Protein AF-A0A1S3QEB7-F1 (afdb_monomer_lite)

Secondary structure (DSSP, 8-state):
-EEEEEE----SS---S---EEEEEEEEETTTTEEEEPPPP--SS----BS-EEEEETTEEEEEEEEESEEEEEEEEE-PPPGGG--SHHHHHS-BTTB-EEEETTTTEEEEGGG----HHHHHHTS----PPPHHHHTT--SHHHHHSSSS-EEEETTEEEETTS----TT--B-SGGGS--S-THHHHTT--SHHHHTT-SSEEEETTTTEEEEPPTTSS-TT-EEETTEEEB-------HHHHHHHHHHTT--B----SHHHHHHHHHHHHHHHHHS-------B-

pLDDT: mean 78.47, std 12.49, range [31.61, 95.38]

Radius of gyration: 27.48 Å; chains: 1; bounding box: 69×49×75 Å

Sequence (289 aa):
MLVFGGNTHNDTSMSHGAKCFSSDFMAYDLACDEWSVLPRPDLHHDVNRFGHTAIISDSVMYVFGGFSSLLLSDILMYTPASCSSAPNAAVCAATLLGVHCHWNATLGTCLPWDSNPGSLDEQTASCGTRTYADNDRCDQYADCYSCTSNTNGCQWCAVQCLSVSSNCTAVTGAIVEYGICPKDNPSYICNKKTSCKSCGVDQNCQWEPRNQECIALPENICGENWHLVGNSCLKFITAKDSYDNAKLTCRGHNAVLASLTNQKMVDFVLKELQIMSVLEWPSYKDDCK

Structure (mmCIF, N/CA/C/O backbone):
data_AF-A0A1S3QEB7-F1
#
_entry.id   AF-A0A1S3QEB7-F1
#
loop_
_atom_site.group_PDB
_atom_site.id
_atom_site.type_symbol
_atom_site.label_atom_id
_atom_site.label_alt_id
_atom_site.label_comp_id
_atom_site.label_asym_id
_atom_site.label_entity_id
_atom_site.label_seq_id
_atom_site.pdbx_PDB_ins_code
_atom_site.Cartn_x
_atom_site.Cartn_y
_atom_site.Cartn_z
_atom_site.occupancy
_atom_site.B_iso_or_equiv
_atom_site.auth_seq_id
_atom_site.auth_comp_id
_atom_site.auth_asym_id
_atom_site.auth_atom_id
_atom_site.pdbx_PDB_model_num
ATOM 1 N N . MET A 1 1 ? -10.514 -3.602 7.462 1.00 87.25 1 MET A N 1
ATOM 2 C CA . MET A 1 1 ? -9.331 -4.498 7.503 1.00 87.25 1 MET A CA 1
ATOM 3 C C . MET A 1 1 ? -8.659 -4.376 8.863 1.00 87.25 1 MET A C 1
ATOM 5 O O . MET A 1 1 ? -8.591 -3.274 9.380 1.00 87.25 1 MET A O 1
ATOM 9 N N . LEU A 1 2 ? -8.181 -5.479 9.442 1.00 88.00 2 LEU A N 1
ATOM 10 C CA . LEU A 1 2 ? -7.507 -5.509 10.748 1.00 88.00 2 LEU A CA 1
ATOM 11 C C . LEU A 1 2 ? -6.032 -5.890 10.574 1.00 88.00 2 LEU A C 1
ATOM 13 O O . LEU A 1 2 ? -5.727 -6.790 9.792 1.00 88.00 2 LEU A O 1
ATOM 17 N N . VAL A 1 3 ? -5.130 -5.215 11.290 1.00 91.31 3 VAL A N 1
ATOM 18 C CA . VAL A 1 3 ? -3.676 -5.426 11.206 1.00 91.31 3 VAL A CA 1
ATOM 19 C C . VAL A 1 3 ? -3.063 -5.424 12.595 1.00 91.31 3 VAL A C 1
ATOM 21 O O . VAL A 1 3 ? -3.191 -4.442 13.318 1.00 91.31 3 VAL A O 1
ATOM 24 N N . PHE A 1 4 ? -2.356 -6.494 12.949 1.00 91.12 4 PHE A N 1
ATOM 25 C CA . PHE A 1 4 ? -1.685 -6.623 14.237 1.00 91.12 4 PHE A CA 1
ATOM 26 C C . PHE A 1 4 ? -0.177 -6.812 14.057 1.00 91.12 4 PHE A C 1
ATOM 28 O O . PHE A 1 4 ? 0.258 -7.635 13.257 1.00 91.12 4 PHE A O 1
ATOM 35 N N . GLY A 1 5 ? 0.612 -6.077 14.836 1.00 90.50 5 GLY A N 1
ATOM 36 C CA . GLY A 1 5 ? 2.063 -6.198 14.919 1.00 90.50 5 GLY A CA 1
ATOM 37 C C . GLY A 1 5 ? 2.806 -5.962 13.602 1.00 90.50 5 GLY A C 1
ATOM 38 O O . GLY A 1 5 ? 2.439 -5.108 12.800 1.00 90.50 5 GLY A O 1
ATOM 39 N N . GLY A 1 6 ? 3.892 -6.707 13.393 1.00 89.31 6 GLY A N 1
ATOM 40 C CA . GLY A 1 6 ? 4.730 -6.620 12.199 1.00 89.31 6 GLY A CA 1
ATOM 41 C C . GLY A 1 6 ? 6.122 -6.048 12.457 1.00 89.31 6 GLY A C 1
ATOM 42 O O . GLY A 1 6 ? 6.493 -5.697 13.580 1.00 89.31 6 GLY A O 1
ATOM 43 N N . ASN A 1 7 ? 6.917 -6.002 11.388 1.00 83.56 7 ASN A N 1
ATOM 44 C CA . ASN A 1 7 ? 8.240 -5.393 11.410 1.00 83.56 7 ASN A CA 1
ATOM 45 C C . ASN A 1 7 ? 8.132 -3.916 11.001 1.00 83.56 7 ASN A C 1
ATOM 47 O O . ASN A 1 7 ? 7.606 -3.616 9.932 1.00 83.56 7 ASN A O 1
ATOM 51 N N . THR A 1 8 ? 8.608 -3.014 11.861 1.00 78.12 8 THR A N 1
ATOM 52 C CA . THR A 1 8 ? 8.490 -1.555 11.683 1.00 78.12 8 THR A CA 1
ATOM 53 C C . THR A 1 8 ? 9.716 -0.911 11.042 1.00 78.12 8 THR A C 1
ATOM 55 O O . THR A 1 8 ? 9.693 0.286 10.766 1.00 78.12 8 THR A O 1
ATOM 58 N N . HIS A 1 9 ? 10.778 -1.679 10.785 1.00 71.44 9 HIS A N 1
ATOM 59 C CA . HIS A 1 9 ? 11.966 -1.191 10.091 1.00 71.44 9 HIS A CA 1
ATOM 60 C C . HIS A 1 9 ? 12.036 -1.731 8.659 1.00 71.44 9 HIS A C 1
ATOM 62 O O . HIS A 1 9 ? 11.542 -2.817 8.351 1.00 71.44 9 HIS A O 1
ATOM 68 N N . ASN A 1 10 ? 12.687 -0.975 7.779 1.00 60.91 10 ASN A N 1
ATOM 69 C CA . ASN A 1 10 ? 12.868 -1.323 6.370 1.00 60.91 10 ASN A CA 1
ATOM 70 C C . ASN A 1 10 ? 14.182 -2.076 6.082 1.00 60.91 10 ASN A C 1
ATOM 72 O O . ASN A 1 10 ? 14.418 -2.414 4.925 1.00 60.91 10 ASN A O 1
ATOM 76 N N . ASP A 1 11 ? 15.017 -2.358 7.093 1.00 63.69 11 ASP A N 1
ATOM 77 C CA . ASP A 1 11 ? 16.283 -3.076 6.891 1.00 63.69 11 ASP A CA 1
ATOM 78 C C . ASP A 1 11 ? 16.058 -4.453 6.241 1.00 63.69 11 ASP A C 1
ATOM 80 O O . ASP A 1 11 ? 15.444 -5.353 6.819 1.00 63.69 11 ASP A O 1
ATOM 84 N N . THR A 1 12 ? 16.594 -4.634 5.034 1.00 55.94 12 THR A N 1
ATOM 85 C CA . THR A 1 12 ? 16.361 -5.809 4.182 1.00 55.94 12 THR A CA 1
ATOM 86 C C . THR A 1 12 ? 17.197 -7.038 4.539 1.00 55.94 12 THR A C 1
ATOM 88 O O . THR A 1 12 ? 16.905 -8.128 4.046 1.00 55.94 12 THR A O 1
ATOM 91 N N . SER A 1 13 ? 18.224 -6.920 5.393 1.00 54.34 13 SER A N 1
ATOM 92 C CA . SER A 1 13 ? 19.009 -8.098 5.818 1.00 54.34 13 SER A CA 1
ATOM 93 C C . SER A 1 13 ? 19.843 -7.964 7.097 1.00 54.34 13 SER A C 1
ATOM 95 O O . SER A 1 13 ? 20.187 -8.986 7.684 1.00 54.34 13 SER A O 1
ATOM 97 N N . MET A 1 14 ? 20.188 -6.752 7.546 1.00 47.25 14 MET A N 1
ATOM 98 C CA . MET A 1 14 ? 20.919 -6.543 8.803 1.00 47.25 14 MET A CA 1
ATOM 99 C C . MET A 1 14 ? 20.081 -5.675 9.728 1.00 47.25 14 MET A C 1
ATOM 101 O O . MET A 1 14 ? 20.079 -4.459 9.604 1.00 47.25 14 MET A O 1
ATOM 105 N N . SER A 1 15 ? 19.375 -6.310 10.663 1.00 52.00 15 SER A N 1
ATOM 106 C CA . SER A 1 15 ? 18.780 -5.581 11.779 1.00 52.00 15 SER A CA 1
ATOM 107 C C . SER A 1 15 ? 19.923 -4.996 12.608 1.00 52.00 15 SER A C 1
ATOM 109 O O . SER A 1 15 ? 20.697 -5.744 13.209 1.00 52.00 15 SER A O 1
ATOM 111 N N . HIS A 1 16 ? 20.041 -3.668 12.663 1.00 51.31 16 HIS A N 1
ATOM 112 C CA . HIS A 1 16 ? 21.023 -2.965 13.501 1.00 51.31 16 HIS A CA 1
ATOM 113 C C . HIS A 1 16 ? 20.717 -3.065 15.015 1.00 51.31 16 HIS A C 1
ATOM 115 O O . HIS A 1 16 ? 21.082 -2.194 15.801 1.00 51.31 16 HIS A O 1
ATOM 121 N N . GLY A 1 17 ? 20.045 -4.133 15.456 1.00 51.53 17 GLY A N 1
ATOM 122 C CA . GLY A 1 17 ? 19.684 -4.360 16.854 1.00 51.53 17 GLY A CA 1
ATOM 123 C C . GLY A 1 17 ? 18.437 -3.603 17.321 1.00 51.53 17 GLY A C 1
ATOM 124 O O . GLY A 1 17 ? 18.150 -3.607 18.519 1.00 51.53 17 GLY A O 1
ATOM 125 N N . ALA A 1 18 ? 17.670 -2.985 16.417 1.00 52.53 18 ALA A N 1
ATOM 126 C CA . ALA A 1 18 ? 16.386 -2.378 16.758 1.00 52.53 18 ALA A CA 1
ATOM 127 C C . ALA A 1 18 ? 15.332 -3.474 17.015 1.00 52.53 18 ALA A C 1
ATOM 129 O O . ALA A 1 18 ? 14.747 -4.037 16.092 1.00 52.53 18 ALA A O 1
ATOM 130 N N . LYS A 1 19 ? 15.092 -3.784 18.295 1.00 56.19 19 LYS A N 1
ATOM 131 C CA . LYS A 1 19 ? 14.094 -4.754 18.792 1.00 56.19 19 LYS A CA 1
ATOM 132 C C . LYS A 1 19 ? 12.637 -4.267 18.666 1.00 56.19 19 LYS A C 1
ATOM 134 O O . LYS A 1 19 ? 11.842 -4.479 19.577 1.00 56.19 19 LYS A O 1
ATOM 139 N N . CYS A 1 20 ? 12.263 -3.587 17.590 1.00 65.75 20 CYS A N 1
ATOM 140 C CA . CYS A 1 20 ? 10.956 -2.928 17.512 1.00 65.75 20 CYS A CA 1
ATOM 141 C C . CYS A 1 20 ? 9.973 -3.713 16.637 1.00 65.75 20 CYS A C 1
ATOM 143 O O . CYS A 1 20 ? 9.445 -3.191 15.655 1.00 65.75 20 CYS A O 1
ATOM 145 N N . PHE A 1 21 ? 9.710 -4.979 16.978 1.00 82.94 21 PHE A N 1
ATOM 146 C CA . PHE A 1 21 ? 8.473 -5.595 16.492 1.00 82.94 21 PHE A CA 1
ATOM 147 C C . PHE A 1 21 ? 7.311 -4.817 17.091 1.00 82.94 21 PHE A C 1
ATOM 149 O O . PHE A 1 21 ? 7.337 -4.480 18.276 1.00 82.94 21 PHE A O 1
ATOM 156 N N . SER A 1 22 ? 6.324 -4.487 16.268 1.00 84.50 22 SER A N 1
ATOM 157 C CA . SER A 1 22 ? 5.161 -3.771 16.765 1.00 84.50 22 SER A CA 1
ATOM 158 C C . SER A 1 22 ? 4.244 -4.735 17.521 1.00 84.50 22 SER A C 1
ATOM 160 O O . SER A 1 22 ? 4.133 -5.918 17.181 1.00 84.50 22 SER A O 1
ATOM 162 N N . SER A 1 23 ? 3.600 -4.217 18.561 1.00 87.44 23 SER A N 1
ATOM 163 C CA . SER A 1 23 ? 2.410 -4.787 19.204 1.00 87.44 23 SER A CA 1
ATOM 164 C C . SER A 1 23 ? 1.171 -3.927 18.939 1.00 87.44 23 SER A C 1
ATOM 166 O O . SER A 1 23 ? 0.137 -4.100 19.585 1.00 87.44 23 SER A O 1
ATOM 168 N N . ASP A 1 24 ? 1.275 -2.976 18.009 1.00 87.75 24 ASP A N 1
ATOM 169 C CA . ASP A 1 24 ? 0.172 -2.112 17.634 1.00 87.75 24 ASP A CA 1
ATOM 170 C C . ASP A 1 24 ? -0.893 -2.922 16.918 1.00 87.75 24 ASP A C 1
ATOM 172 O O . ASP A 1 24 ? -0.623 -3.861 16.162 1.00 87.75 24 ASP A O 1
ATOM 176 N N . PHE A 1 25 ? -2.125 -2.521 17.174 1.00 88.00 25 PHE A N 1
ATOM 177 C CA . PHE A 1 25 ? -3.283 -3.073 16.523 1.00 88.00 25 PHE A CA 1
ATOM 178 C C . PHE A 1 25 ? -4.004 -1.931 15.840 1.00 88.00 25 PHE A C 1
ATOM 180 O O . PHE A 1 25 ? -4.322 -0.931 16.474 1.00 88.00 25 PHE A O 1
ATOM 187 N N . MET A 1 26 ? -4.215 -2.053 14.540 1.00 89.12 26 MET A N 1
ATOM 188 C CA . MET A 1 26 ? -4.840 -1.026 13.735 1.00 89.12 26 MET A CA 1
ATOM 189 C C . MET A 1 26 ? -6.004 -1.608 12.943 1.00 89.12 26 MET A C 1
ATOM 191 O O . MET A 1 26 ? -5.969 -2.761 12.501 1.00 89.12 26 MET A O 1
ATOM 195 N N . ALA A 1 27 ? -7.026 -0.787 12.745 1.00 88.25 27 ALA A N 1
ATOM 196 C CA . ALA A 1 27 ? -8.111 -1.060 11.826 1.00 88.25 27 ALA A CA 1
ATOM 197 C C . ALA A 1 27 ? -8.098 -0.023 10.709 1.00 88.25 27 ALA A C 1
ATOM 199 O O . ALA A 1 27 ? -8.049 1.178 10.967 1.00 88.25 27 ALA A O 1
ATOM 200 N N . TYR A 1 28 ? -8.162 -0.510 9.477 1.00 85.81 28 TYR A N 1
ATOM 201 C CA . TYR A 1 28 ? -8.413 0.306 8.304 1.00 85.81 28 TYR A CA 1
ATOM 202 C C . TYR A 1 28 ? -9.877 0.204 7.912 1.00 85.81 28 TYR A C 1
ATOM 204 O O . TYR A 1 28 ? -10.408 -0.892 7.685 1.00 85.81 28 TYR A O 1
ATOM 212 N N . ASP A 1 29 ? -10.506 1.358 7.841 1.00 80.50 29 ASP A N 1
ATOM 213 C CA . ASP A 1 29 ? -11.874 1.543 7.417 1.00 80.50 29 ASP A CA 1
ATOM 214 C C . ASP A 1 29 ? -11.922 1.759 5.902 1.00 80.50 29 ASP A C 1
ATOM 216 O O . ASP A 1 29 ? -11.373 2.730 5.392 1.00 80.50 29 ASP A O 1
ATOM 220 N N . LEU A 1 30 ? -12.582 0.850 5.182 1.00 80.12 30 LEU A N 1
ATOM 221 C CA . LEU A 1 30 ? -12.686 0.916 3.723 1.00 80.12 30 LEU A CA 1
ATOM 222 C C . LEU A 1 30 ? -13.651 2.004 3.238 1.00 80.12 30 LEU A C 1
ATOM 224 O O . LEU A 1 30 ? -13.485 2.485 2.123 1.00 80.12 30 LEU A O 1
ATOM 228 N N . ALA A 1 31 ? -14.663 2.358 4.034 1.00 76.50 31 ALA A N 1
ATOM 229 C CA . ALA A 1 31 ? -15.660 3.350 3.643 1.00 76.50 31 ALA A CA 1
ATOM 230 C C . ALA A 1 31 ? -15.119 4.771 3.831 1.00 76.50 31 ALA A C 1
ATOM 232 O O . ALA A 1 31 ? -15.283 5.617 2.954 1.00 76.50 31 ALA A O 1
ATOM 233 N N . CYS A 1 32 ? -14.435 5.015 4.952 1.00 76.44 32 CYS A N 1
ATOM 234 C CA . CYS A 1 32 ? -13.855 6.324 5.253 1.00 76.44 32 CYS A CA 1
ATOM 235 C C . CYS A 1 32 ? -12.417 6.495 4.745 1.00 76.44 32 CYS A C 1
ATOM 237 O O . CYS A 1 32 ? -11.934 7.627 4.642 1.00 76.44 32 CYS A O 1
ATOM 239 N N . ASP A 1 33 ? -11.750 5.395 4.376 1.00 78.44 33 ASP A N 1
ATOM 240 C CA . ASP A 1 33 ? -10.339 5.375 3.977 1.00 78.44 33 ASP A CA 1
ATOM 241 C C . ASP A 1 33 ? -9.461 6.024 5.068 1.00 78.44 33 ASP A C 1
ATOM 243 O O . ASP A 1 33 ? -8.671 6.941 4.855 1.00 78.44 33 ASP A O 1
ATOM 247 N N . GLU A 1 34 ? -9.657 5.536 6.295 1.00 79.62 34 GLU A N 1
ATOM 248 C CA . GLU A 1 34 ? -8.973 6.012 7.495 1.00 79.62 34 GLU A CA 1
ATOM 249 C C . GLU A 1 34 ? -8.404 4.855 8.319 1.00 79.62 34 GLU A C 1
ATOM 251 O O . GLU A 1 34 ? -8.965 3.759 8.403 1.00 79.62 34 GLU A O 1
ATOM 256 N N . TRP A 1 35 ? -7.263 5.121 8.956 1.00 85.19 35 TRP A N 1
ATOM 257 C CA . TRP A 1 35 ? -6.641 4.218 9.917 1.00 85.19 35 TRP A CA 1
ATOM 258 C C . TRP A 1 35 ? -6.987 4.644 11.338 1.00 85.19 35 TRP A C 1
ATOM 260 O O . TRP A 1 35 ? -6.843 5.808 11.705 1.00 85.19 35 TRP A O 1
ATOM 270 N N . SER A 1 36 ? -7.357 3.675 12.167 1.00 84.06 36 SER A N 1
ATOM 271 C CA . SER A 1 36 ? -7.544 3.859 13.602 1.00 84.06 36 SER A CA 1
ATOM 272 C C . SER A 1 36 ? -6.637 2.910 14.376 1.00 84.06 36 SER A C 1
ATOM 274 O O . SER A 1 36 ? -6.482 1.741 14.018 1.00 84.06 36 SER A O 1
ATOM 276 N N . VAL A 1 37 ? -6.023 3.417 15.445 1.00 86.81 37 VAL A N 1
ATOM 277 C CA . VAL A 1 37 ? -5.280 2.583 16.395 1.00 86.81 37 VAL A CA 1
ATOM 278 C C . VAL A 1 37 ? -6.284 1.999 17.380 1.00 86.81 37 VAL A C 1
ATOM 280 O O . VAL A 1 37 ? -7.000 2.729 18.065 1.00 86.81 37 VAL A O 1
ATOM 283 N N . LEU A 1 38 ? -6.346 0.676 17.430 1.00 85.88 38 LEU A N 1
ATOM 284 C CA . LEU A 1 38 ? -7.195 -0.062 18.346 1.00 85.88 38 LEU A CA 1
ATOM 285 C C . LEU A 1 38 ? -6.536 -0.148 19.729 1.00 85.88 38 LEU A C 1
ATOM 287 O O . LEU A 1 38 ? -5.303 -0.174 19.831 1.00 85.88 38 LEU A O 1
ATOM 291 N N . PRO A 1 39 ? -7.334 -0.223 20.809 1.00 79.81 39 PRO A N 1
ATOM 292 C CA . PRO A 1 39 ? -6.805 -0.444 22.145 1.00 79.81 39 PRO A CA 1
ATOM 293 C C . PRO A 1 39 ? -5.929 -1.695 22.173 1.00 79.81 39 PRO A C 1
ATOM 295 O O . PRO A 1 39 ? -6.323 -2.752 21.671 1.00 79.81 39 PRO A O 1
ATOM 298 N N . ARG A 1 40 ? -4.745 -1.584 22.782 1.00 72.12 40 ARG A N 1
ATOM 299 C CA . ARG A 1 40 ? -3.901 -2.758 22.994 1.00 72.12 40 ARG A CA 1
ATOM 300 C C . ARG A 1 40 ? -4.630 -3.730 23.924 1.00 72.12 40 ARG A C 1
ATOM 302 O O . ARG A 1 40 ? -5.146 -3.289 24.953 1.00 72.12 40 ARG A O 1
ATOM 309 N N . PRO A 1 41 ? -4.681 -5.027 23.586 1.00 66.31 41 PRO A N 1
ATOM 310 C CA . PRO A 1 41 ? -5.254 -6.017 24.481 1.00 66.31 41 PRO A CA 1
ATOM 311 C C . PRO A 1 41 ? -4.437 -6.045 25.779 1.00 66.31 41 PRO A C 1
ATOM 313 O O . PRO A 1 41 ? -3.209 -6.135 25.740 1.00 66.31 41 PRO A O 1
ATOM 316 N N . ASP A 1 42 ? -5.122 -5.931 26.917 1.00 68.94 42 ASP A N 1
ATOM 317 C CA . ASP A 1 42 ? -4.504 -5.958 28.245 1.00 68.94 42 ASP A CA 1
ATOM 318 C C . ASP A 1 42 ? -4.070 -7.393 28.581 1.00 68.94 42 ASP A C 1
ATOM 320 O O . ASP A 1 42 ? -4.817 -8.192 29.150 1.00 68.94 42 ASP A O 1
ATOM 324 N N . LEU A 1 43 ? -2.881 -7.761 28.106 1.00 73.69 43 LEU A N 1
ATOM 325 C CA . LEU A 1 43 ? -2.295 -9.089 28.249 1.00 73.69 43 LEU A CA 1
ATOM 326 C C . LEU A 1 43 ? -1.088 -9.032 29.187 1.00 73.69 43 LEU A C 1
ATOM 328 O O . LEU A 1 43 ? -0.315 -8.080 29.189 1.00 73.69 43 LEU A O 1
ATOM 332 N N . HIS A 1 44 ? -0.895 -10.100 29.965 1.00 69.94 44 HIS A N 1
ATOM 333 C CA . HIS A 1 44 ? 0.160 -10.190 30.985 1.00 69.94 44 HIS A CA 1
ATOM 334 C C . HIS A 1 44 ? 1.598 -10.196 30.424 1.00 69.94 44 HIS A C 1
ATOM 336 O O . HIS A 1 44 ? 2.556 -10.080 31.189 1.00 69.94 44 HIS A O 1
ATOM 342 N N . HIS A 1 45 ? 1.769 -10.355 29.110 1.00 75.31 45 HIS A N 1
ATOM 343 C CA . HIS A 1 45 ? 3.066 -10.467 28.448 1.00 75.31 45 HIS A CA 1
ATOM 344 C C . HIS A 1 45 ? 3.125 -9.584 27.204 1.00 75.31 45 HIS A C 1
ATOM 346 O O . HIS A 1 45 ? 2.092 -9.274 26.611 1.00 75.31 45 HIS A O 1
ATOM 352 N N . ASP A 1 46 ? 4.342 -9.213 26.798 1.00 78.25 46 ASP A N 1
ATOM 353 C CA . ASP A 1 46 ? 4.545 -8.519 25.530 1.00 78.25 46 ASP A CA 1
ATOM 354 C C . ASP A 1 46 ? 4.145 -9.438 24.370 1.00 78.25 46 ASP A C 1
ATOM 356 O O . ASP A 1 46 ? 4.494 -10.620 24.324 1.00 78.25 46 ASP A O 1
ATOM 360 N N . VAL A 1 47 ? 3.363 -8.884 23.455 1.00 87.25 47 VAL A N 1
ATOM 361 C CA . VAL A 1 47 ? 2.789 -9.594 22.312 1.00 87.25 47 VAL A CA 1
ATOM 362 C C . VAL A 1 47 ? 3.359 -9.119 20.986 1.00 87.25 47 VAL A C 1
ATOM 364 O O . VAL A 1 47 ? 2.914 -9.587 19.935 1.00 87.25 47 VAL A O 1
ATOM 367 N N . ASN A 1 48 ? 4.335 -8.214 21.029 1.00 88.19 48 ASN A N 1
ATOM 368 C CA . ASN A 1 48 ? 5.062 -7.744 19.866 1.00 88.19 48 ASN A CA 1
ATOM 369 C C . ASN A 1 48 ? 5.599 -8.911 19.030 1.00 88.19 48 ASN A C 1
ATOM 371 O O . ASN A 1 48 ? 6.246 -9.815 19.549 1.00 88.19 48 ASN A O 1
ATOM 375 N N . ARG A 1 49 ? 5.312 -8.927 17.726 1.00 90.12 49 ARG A N 1
ATOM 376 C CA . ARG A 1 49 ? 5.699 -10.050 16.858 1.00 90.12 49 ARG A CA 1
ATOM 377 C C . ARG A 1 49 ? 5.650 -9.695 15.385 1.00 90.12 49 ARG A C 1
ATOM 379 O O . ARG A 1 49 ? 4.855 -8.861 14.963 1.00 90.12 49 ARG A O 1
ATOM 386 N N . PHE A 1 50 ? 6.412 -10.423 14.577 1.00 90.44 50 PHE A N 1
ATOM 387 C CA . PHE A 1 50 ? 6.275 -10.430 13.119 1.00 90.44 50 PHE A CA 1
ATOM 388 C C . PHE A 1 50 ? 6.271 -11.865 12.575 1.00 90.44 50 PHE A C 1
ATOM 390 O O . PHE A 1 50 ? 6.520 -12.815 13.319 1.00 90.44 50 PHE A O 1
ATOM 397 N N . GLY A 1 51 ? 5.950 -12.031 11.288 1.00 90.50 51 GLY A N 1
ATOM 398 C CA . GLY A 1 51 ? 5.961 -13.343 10.625 1.00 90.50 51 GLY A CA 1
ATOM 399 C C . GLY A 1 51 ? 4.906 -14.326 11.146 1.00 90.50 51 GLY A C 1
ATOM 400 O O . GLY A 1 51 ? 5.066 -15.533 10.995 1.00 90.50 51 GLY A O 1
ATOM 401 N N . HIS A 1 52 ? 3.857 -13.823 11.794 1.00 93.69 52 HIS A N 1
ATOM 402 C CA . HIS A 1 52 ? 2.727 -14.615 12.267 1.00 93.69 52 HIS A CA 1
ATOM 403 C C . HIS A 1 52 ? 1.707 -14.837 11.144 1.00 93.69 52 HIS A C 1
ATOM 405 O O . HIS A 1 52 ? 1.707 -14.137 10.131 1.00 93.69 52 HIS A O 1
ATOM 411 N N . THR A 1 53 ? 0.807 -15.796 11.348 1.00 95.38 53 THR A N 1
ATOM 412 C CA . THR A 1 53 ? -0.368 -15.978 10.485 1.00 95.38 53 THR A CA 1
ATOM 413 C C . THR A 1 53 ? -1.591 -15.411 11.186 1.00 95.38 53 THR A C 1
ATOM 415 O O . THR A 1 53 ? -1.803 -15.710 12.358 1.00 95.38 53 THR A O 1
ATOM 418 N N . ALA A 1 54 ? -2.394 -14.613 10.485 1.00 94.06 54 ALA A N 1
ATOM 419 C CA . ALA A 1 54 ? -3.641 -14.078 11.014 1.00 94.06 54 ALA A CA 1
ATOM 420 C C . ALA A 1 54 ? -4.825 -14.479 10.130 1.00 94.06 54 ALA A C 1
ATOM 422 O O . ALA A 1 54 ? -4.743 -14.385 8.906 1.00 94.06 54 ALA A O 1
ATOM 423 N N . ILE A 1 55 ? -5.919 -14.914 10.753 1.00 94.50 55 ILE A N 1
ATOM 424 C CA . ILE A 1 55 ? -7.180 -15.250 10.076 1.00 94.50 55 ILE A CA 1
ATOM 425 C C . ILE A 1 55 ? -8.356 -14.647 10.840 1.00 94.50 55 ILE A C 1
ATOM 427 O O . ILE A 1 55 ? -8.264 -14.414 12.044 1.00 94.50 55 ILE A O 1
ATOM 431 N N . ILE A 1 56 ? -9.475 -14.442 10.151 1.00 90.31 56 ILE A N 1
ATOM 432 C CA . ILE A 1 56 ? -10.752 -14.077 10.768 1.00 90.31 56 ILE A CA 1
ATOM 433 C C . ILE A 1 56 ? -11.705 -15.267 10.630 1.00 90.31 56 ILE A C 1
ATOM 435 O O . ILE A 1 56 ? -11.850 -15.811 9.537 1.00 90.31 56 ILE A O 1
ATOM 439 N N . SER A 1 57 ? -12.344 -15.663 11.732 1.00 91.56 57 SER A N 1
ATOM 440 C CA . SER A 1 57 ? -13.394 -16.688 11.781 1.00 91.56 57 SER A CA 1
ATOM 441 C C . SER A 1 57 ? -14.453 -16.271 12.796 1.00 91.56 57 SER A C 1
ATOM 443 O O . SER A 1 57 ? -14.099 -15.853 13.893 1.00 91.56 57 SER A O 1
ATOM 445 N N . ASP A 1 58 ? -15.735 -16.364 12.438 1.00 88.50 58 ASP A N 1
ATOM 446 C CA . ASP A 1 58 ? -16.870 -15.978 13.298 1.00 88.50 58 ASP A CA 1
ATOM 447 C C . ASP A 1 58 ? -16.714 -14.587 13.943 1.00 88.50 58 ASP A C 1
ATOM 449 O O . ASP A 1 58 ? -16.944 -14.392 15.135 1.00 88.50 58 ASP A O 1
ATOM 453 N N . SER A 1 59 ? -16.277 -13.609 13.142 1.00 82.62 59 SER A N 1
ATOM 454 C CA . SER A 1 59 ? -15.987 -12.230 13.570 1.00 82.62 59 SER A CA 1
ATOM 455 C C . SER A 1 59 ? -14.880 -12.094 14.621 1.00 82.62 59 SER A C 1
ATOM 457 O O . SER A 1 59 ? -14.696 -11.016 15.175 1.00 82.62 59 SER A O 1
ATOM 459 N N . VAL A 1 60 ? -14.109 -13.151 14.872 1.00 88.19 60 VAL A N 1
ATOM 460 C CA . VAL A 1 60 ? -12.951 -13.161 15.765 1.00 88.19 60 VAL A CA 1
ATOM 461 C C . VAL A 1 60 ? -11.680 -13.272 14.931 1.00 88.19 60 VAL A C 1
ATOM 463 O O . VAL A 1 60 ? -11.579 -14.091 14.017 1.00 88.19 60 VAL A O 1
ATOM 466 N N . MET A 1 61 ? -10.690 -12.442 15.244 1.00 90.69 61 MET A N 1
ATOM 467 C CA . MET A 1 61 ? -9.366 -12.527 14.641 1.00 90.69 61 MET A CA 1
ATOM 468 C C . MET A 1 61 ? -8.472 -13.435 15.486 1.00 90.69 61 MET A C 1
ATOM 470 O O . MET A 1 61 ? -8.323 -13.232 16.690 1.00 90.69 61 MET A O 1
ATOM 474 N N . TYR A 1 62 ? -7.842 -14.408 14.835 1.00 93.00 62 TYR A N 1
ATOM 475 C CA . TYR A 1 62 ? -6.879 -15.324 15.434 1.00 93.00 62 TYR A CA 1
ATOM 476 C C . TYR A 1 62 ? -5.494 -15.060 14.863 1.00 93.00 62 TYR A C 1
ATOM 478 O O . TYR A 1 62 ? -5.325 -15.023 13.644 1.00 93.00 62 TYR A O 1
ATOM 486 N N . VAL A 1 63 ? -4.504 -14.916 15.740 1.00 93.88 63 VAL A N 1
ATOM 487 C CA . VAL A 1 63 ? -3.097 -14.728 15.378 1.00 93.88 63 VAL A CA 1
ATOM 488 C C . VAL A 1 63 ? -2.287 -15.901 15.908 1.00 93.88 63 VAL A C 1
ATOM 490 O O . VAL A 1 63 ? -2.218 -16.116 17.115 1.00 93.88 63 VAL A O 1
ATOM 493 N N . PHE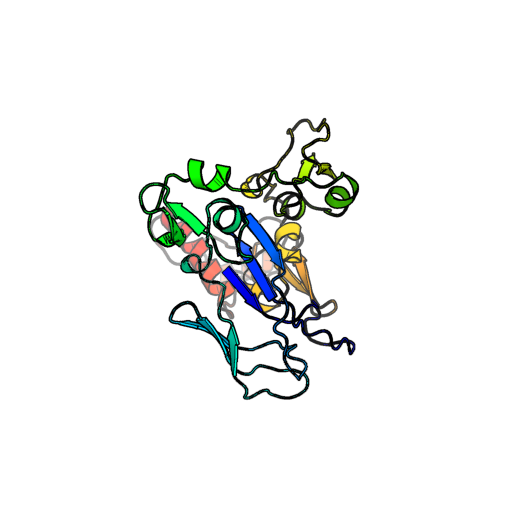 A 1 64 ? -1.666 -16.648 15.001 1.00 95.06 64 PHE A N 1
ATOM 494 C CA . PHE A 1 64 ? -0.912 -17.859 15.297 1.00 95.06 64 PHE A CA 1
ATOM 495 C C . PHE A 1 64 ? 0.590 -17.594 15.249 1.00 95.06 64 PHE A C 1
ATOM 497 O O . PHE A 1 64 ? 1.134 -17.214 14.203 1.00 95.06 64 PHE A O 1
ATOM 504 N N . GLY A 1 65 ? 1.250 -17.857 16.377 1.00 94.31 65 GLY A N 1
ATOM 505 C CA . GLY A 1 65 ? 2.699 -17.852 16.517 1.00 94.31 65 GLY A CA 1
ATOM 506 C C . GLY A 1 65 ? 3.356 -16.542 16.089 1.00 94.31 65 GLY A C 1
ATOM 507 O O . GLY A 1 65 ? 2.901 -15.449 16.432 1.00 94.31 65 GLY A O 1
ATOM 508 N N . GLY A 1 66 ? 4.459 -16.663 15.354 1.00 92.69 66 GLY A N 1
ATOM 509 C CA . GLY A 1 66 ? 5.307 -15.551 14.932 1.00 92.69 66 GLY A CA 1
ATOM 510 C C . GLY A 1 66 ? 6.658 -15.574 15.636 1.00 92.69 66 GLY A C 1
ATOM 511 O O . GLY A 1 66 ? 7.081 -16.595 16.180 1.00 92.69 66 GLY A O 1
ATOM 512 N N . PHE A 1 67 ? 7.353 -14.443 15.606 1.00 88.19 67 PHE A N 1
ATOM 513 C CA . PHE A 1 67 ? 8.679 -14.318 16.191 1.00 88.19 67 PHE A CA 1
ATOM 514 C C . PHE A 1 67 ? 8.815 -13.030 17.002 1.00 88.19 67 PHE A C 1
ATOM 516 O O . PHE A 1 67 ? 8.497 -11.946 16.510 1.00 88.19 67 PHE A O 1
ATOM 523 N N . SER A 1 68 ? 9.340 -13.165 18.223 1.00 86.38 68 SER A N 1
ATOM 524 C CA . SER A 1 68 ? 9.745 -12.057 19.095 1.00 86.38 68 SER A CA 1
ATOM 525 C C . SER A 1 68 ? 11.043 -12.403 19.821 1.00 86.38 68 SER A C 1
ATOM 527 O O . SER A 1 68 ? 11.072 -12.706 21.009 1.00 86.38 68 SER A O 1
ATOM 529 N N . SER A 1 69 ? 12.145 -12.470 19.069 1.00 83.00 69 SER A N 1
ATOM 530 C CA . SER A 1 69 ? 13.446 -13.046 19.485 1.00 83.00 69 SER A CA 1
ATOM 531 C C . SER A 1 69 ? 13.441 -14.568 19.679 1.00 83.00 69 SER A C 1
ATOM 533 O O . SER A 1 69 ? 14.458 -15.218 19.451 1.00 83.00 69 SER A O 1
ATOM 535 N N . LEU A 1 70 ? 12.300 -15.139 20.056 1.00 85.81 70 LEU A N 1
ATOM 536 C CA . LEU A 1 70 ? 12.019 -16.568 20.080 1.00 85.81 70 LEU A CA 1
ATOM 537 C C . LEU A 1 70 ? 10.850 -16.866 19.139 1.00 85.81 70 LEU A C 1
ATOM 539 O O . LEU A 1 70 ? 9.993 -16.007 18.912 1.00 85.81 70 LEU A O 1
ATOM 543 N N . LEU A 1 71 ? 10.822 -18.086 18.598 1.00 91.25 71 LEU A N 1
ATOM 544 C CA 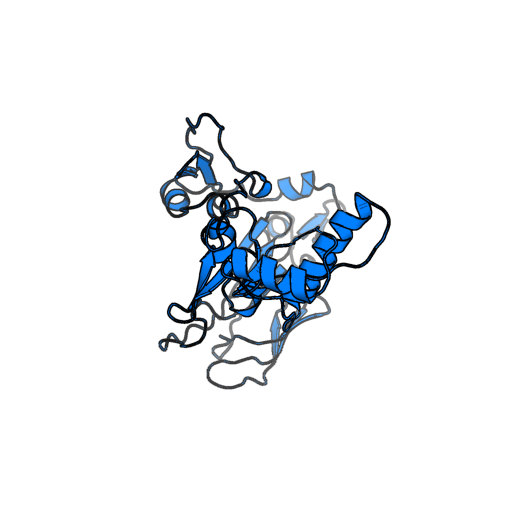. LEU A 1 71 ? 9.645 -18.589 17.897 1.00 91.25 71 LEU A CA 1
ATOM 545 C C . LEU A 1 71 ? 8.502 -18.740 18.897 1.00 91.25 71 LEU A C 1
ATOM 547 O O . LEU A 1 71 ? 8.660 -19.366 19.946 1.00 91.25 71 LEU A O 1
ATOM 551 N N . LEU A 1 72 ? 7.364 -18.159 18.552 1.00 91.19 72 LEU A N 1
ATOM 552 C CA . LEU A 1 72 ? 6.161 -18.178 19.360 1.00 91.19 72 LEU A CA 1
ATOM 553 C C . LEU A 1 72 ? 5.243 -19.295 18.857 1.00 91.19 72 LEU A C 1
ATOM 555 O O . LEU A 1 72 ? 5.064 -19.471 17.651 1.00 91.19 72 LEU A O 1
ATOM 559 N N . SER A 1 73 ? 4.663 -20.047 19.787 1.00 93.31 73 SER A N 1
ATOM 560 C CA . SER A 1 73 ? 3.691 -21.116 19.517 1.00 93.31 73 SER A CA 1
ATOM 561 C C . SER A 1 73 ? 2.357 -20.867 20.228 1.00 93.31 73 SER A C 1
ATOM 563 O O . SER A 1 73 ? 1.629 -21.806 20.540 1.00 93.31 73 SER A O 1
ATOM 565 N N . ASP A 1 74 ? 2.083 -19.610 20.561 1.00 91.50 74 ASP A N 1
ATOM 566 C CA . ASP A 1 74 ? 0.848 -19.145 21.177 1.00 91.50 74 ASP A CA 1
ATOM 567 C C . ASP A 1 74 ? -0.207 -18.777 20.122 1.00 91.50 74 ASP A C 1
ATOM 569 O O . ASP A 1 74 ? 0.052 -18.721 18.913 1.00 91.50 74 ASP A O 1
ATOM 573 N N . ILE A 1 75 ? -1.426 -18.548 20.608 1.00 92.12 75 ILE A N 1
ATOM 574 C CA . ILE A 1 75 ? -2.554 -18.068 19.817 1.00 92.12 75 ILE A CA 1
ATOM 575 C C . ILE A 1 75 ? -3.097 -16.834 20.526 1.00 92.12 75 ILE A C 1
ATOM 577 O O . ILE A 1 75 ? -3.502 -16.919 21.686 1.00 92.12 75 ILE A O 1
ATOM 581 N N . LEU A 1 76 ? -3.116 -15.699 19.831 1.00 90.69 76 LEU A N 1
ATOM 582 C CA . LEU A 1 76 ? -3.826 -14.512 20.295 1.00 90.69 76 LEU A CA 1
ATOM 583 C C . LEU A 1 76 ? -5.205 -14.477 19.655 1.00 90.69 76 LEU A C 1
ATOM 585 O O . LEU A 1 76 ? -5.364 -14.784 18.473 1.00 90.69 76 LEU A O 1
ATOM 589 N N . MET A 1 77 ? -6.191 -14.081 20.447 1.00 90.38 77 MET A N 1
ATOM 590 C CA . MET A 1 77 ? -7.568 -13.948 20.009 1.00 90.38 77 MET A CA 1
ATOM 591 C C . MET A 1 77 ? -8.013 -12.511 20.234 1.00 90.38 77 MET A C 1
ATOM 593 O O . MET A 1 77 ? -7.870 -11.978 21.334 1.00 90.38 77 MET A O 1
ATOM 597 N N . TYR A 1 78 ? -8.553 -11.896 19.190 1.00 86.38 78 TYR A N 1
ATOM 598 C CA . TYR A 1 78 ? -9.169 -10.586 19.269 1.00 86.38 78 TYR A CA 1
ATOM 599 C C . TYR A 1 78 ? -10.622 -10.657 18.843 1.00 86.38 78 TYR A C 1
ATOM 601 O O . TYR A 1 78 ? -10.941 -11.006 17.705 1.00 86.38 78 TYR A O 1
ATOM 609 N N . THR A 1 79 ? -11.488 -10.267 19.769 1.00 86.38 79 THR A N 1
ATOM 610 C CA . THR A 1 79 ? -12.916 -10.130 19.527 1.00 86.38 79 THR A CA 1
ATOM 611 C C . THR A 1 79 ? -13.236 -8.638 19.445 1.00 86.38 79 THR A C 1
ATOM 613 O O . THR A 1 79 ? -13.144 -7.951 20.466 1.00 86.38 79 THR A O 1
ATOM 616 N N . PRO A 1 80 ? -13.584 -8.112 18.260 1.00 81.44 80 PRO A N 1
ATOM 617 C CA . PRO A 1 80 ? -14.042 -6.740 18.128 1.00 81.44 80 PRO A CA 1
ATOM 618 C C . PRO A 1 80 ? -15.361 -6.537 18.886 1.00 81.44 80 PRO A C 1
ATOM 620 O O . PRO A 1 80 ? -16.102 -7.485 19.166 1.00 81.44 80 PRO A O 1
ATOM 623 N N . ALA A 1 81 ? -15.672 -5.286 19.221 1.00 79.50 81 ALA A N 1
ATOM 624 C CA . ALA A 1 81 ? -16.939 -4.957 19.860 1.00 79.50 81 ALA A CA 1
ATOM 625 C C . ALA A 1 81 ? -18.129 -5.293 18.944 1.00 79.50 81 ALA A C 1
ATOM 627 O O . ALA A 1 81 ? -18.058 -5.162 17.726 1.00 79.50 81 ALA A O 1
ATOM 628 N N . SER A 1 82 ? -19.253 -5.708 19.527 1.00 81.88 82 SER A N 1
ATOM 629 C CA . SER A 1 82 ? -20.467 -5.993 18.756 1.00 81.88 82 SER A CA 1
ATOM 630 C C . SER A 1 82 ? -21.365 -4.763 18.701 1.00 81.88 82 SER A C 1
ATOM 632 O O . SER A 1 82 ? -21.678 -4.201 19.752 1.00 81.88 82 SER A O 1
ATOM 634 N N . CYS A 1 83 ? -21.871 -4.407 17.515 1.00 84.19 83 CYS A N 1
ATOM 635 C CA . CYS A 1 83 ? -22.878 -3.347 17.360 1.00 84.19 83 CYS A CA 1
ATOM 636 C C . CYS A 1 83 ? -24.086 -3.578 18.277 1.00 84.19 83 CYS A C 1
ATOM 638 O O . CYS A 1 83 ? -24.586 -2.647 18.899 1.00 84.19 83 CYS A O 1
ATOM 640 N N . SER A 1 84 ? -24.472 -4.841 18.472 1.00 83.06 84 SER A N 1
ATOM 641 C CA . SER A 1 84 ? -25.566 -5.262 19.355 1.00 83.06 84 SER A CA 1
ATOM 642 C C . SER A 1 84 ? -25.410 -4.821 20.818 1.00 83.06 84 SER A C 1
ATOM 644 O O . SER A 1 84 ? -26.389 -4.819 21.556 1.00 83.06 84 SER A O 1
ATOM 646 N N . SER A 1 85 ? -24.195 -4.477 21.260 1.00 82.19 85 SER A N 1
ATOM 647 C CA . SER A 1 85 ? -23.945 -3.987 22.622 1.00 82.19 85 SER A CA 1
ATOM 648 C C . SER A 1 85 ? -24.252 -2.498 22.816 1.00 82.19 85 SER A C 1
ATOM 650 O O . SER A 1 85 ? -24.303 -2.042 23.958 1.00 82.19 85 SER A O 1
ATOM 652 N N . ALA A 1 86 ? -24.475 -1.735 21.739 1.00 83.69 86 ALA A N 1
ATOM 653 C CA . ALA A 1 86 ? -24.776 -0.312 21.829 1.00 83.69 86 ALA A CA 1
ATOM 654 C C . ALA A 1 86 ? -26.232 -0.091 22.298 1.00 83.69 86 ALA A C 1
ATOM 656 O O . ALA A 1 86 ? -27.170 -0.474 21.594 1.00 83.69 86 ALA A O 1
ATOM 657 N N . PRO A 1 87 ? -26.459 0.557 23.459 1.00 83.56 87 PRO A N 1
ATOM 658 C CA . PRO A 1 87 ? -27.791 0.672 24.057 1.00 83.56 87 PRO A CA 1
ATOM 659 C C . PRO A 1 87 ? -28.664 1.771 23.434 1.00 83.56 87 PRO A C 1
ATOM 661 O O . PRO A 1 87 ? -29.855 1.847 23.725 1.00 83.56 87 PRO A O 1
ATOM 664 N N . ASN A 1 88 ? -28.086 2.677 22.644 1.00 86.00 88 ASN A N 1
ATOM 665 C CA . ASN A 1 88 ? -28.799 3.804 22.051 1.00 86.00 88 ASN A CA 1
ATOM 666 C C . ASN A 1 88 ? -28.102 4.305 20.777 1.00 86.00 88 ASN A C 1
ATOM 668 O O . ASN A 1 88 ? -26.948 3.967 20.506 1.00 86.00 88 ASN A O 1
ATOM 672 N N . ALA A 1 89 ? -28.807 5.158 20.029 1.00 84.12 89 ALA A N 1
ATOM 673 C CA . ALA A 1 89 ? -28.322 5.737 18.780 1.00 84.12 89 ALA A CA 1
ATOM 674 C C . ALA A 1 89 ? -27.006 6.511 18.938 1.00 84.12 89 ALA A C 1
ATOM 676 O O . ALA A 1 89 ? -26.160 6.432 18.058 1.00 84.12 89 ALA A O 1
ATOM 677 N N . ALA A 1 90 ? -26.802 7.215 20.057 1.00 82.75 90 ALA A N 1
ATOM 678 C CA . ALA A 1 90 ? -25.590 8.004 20.277 1.00 82.75 90 ALA A CA 1
ATOM 679 C C . ALA A 1 90 ? -24.345 7.117 20.435 1.00 82.75 90 ALA A C 1
ATOM 681 O O . ALA A 1 90 ? -23.306 7.423 19.865 1.00 82.75 90 ALA A O 1
ATOM 682 N N . VAL A 1 91 ? -24.456 5.998 21.158 1.00 81.81 91 VAL A N 1
ATOM 683 C CA . VAL A 1 91 ? -23.364 5.018 21.302 1.00 81.81 91 VAL A CA 1
ATOM 684 C C . VAL A 1 91 ? -23.164 4.211 20.019 1.00 81.81 91 VAL A C 1
ATOM 686 O O . VAL A 1 91 ? -22.044 3.833 19.718 1.00 81.81 91 VAL A O 1
ATOM 689 N N . CYS A 1 92 ? -24.227 3.963 19.252 1.00 81.12 92 CYS A N 1
ATOM 690 C CA . CYS A 1 92 ? -24.127 3.294 17.953 1.00 81.12 92 CYS A CA 1
ATOM 691 C C . CYS A 1 92 ? -23.437 4.174 16.897 1.00 81.12 92 CYS A C 1
ATOM 693 O O . CYS A 1 92 ? -22.663 3.671 16.091 1.00 81.12 92 CYS A O 1
ATOM 695 N N . ALA A 1 93 ? -23.719 5.482 16.920 1.00 72.44 93 ALA A N 1
ATOM 696 C CA . ALA A 1 93 ? -23.095 6.479 16.053 1.00 72.44 93 ALA A CA 1
ATOM 697 C C . ALA A 1 93 ? -21.670 6.845 16.499 1.00 72.44 93 ALA A C 1
ATOM 699 O O . ALA A 1 93 ? -20.861 7.267 15.679 1.00 72.44 93 ALA A O 1
ATOM 700 N N . ALA A 1 94 ? -21.350 6.691 17.788 1.00 69.19 94 ALA A N 1
ATOM 701 C CA . ALA A 1 94 ? -19.976 6.731 18.264 1.00 69.19 94 ALA A CA 1
ATOM 702 C C . ALA A 1 94 ? -19.265 5.466 17.769 1.00 69.19 94 ALA A C 1
ATOM 704 O O . ALA A 1 94 ? -19.423 4.391 18.344 1.00 69.19 94 ALA A O 1
ATOM 705 N N . THR A 1 95 ? -18.522 5.595 16.673 1.00 61.97 95 THR A N 1
ATOM 706 C CA . THR A 1 95 ? -17.849 4.492 15.988 1.00 61.97 95 THR A CA 1
ATOM 707 C C . THR A 1 95 ? -17.094 3.618 16.989 1.00 61.97 95 THR A C 1
ATOM 709 O O . THR A 1 95 ? -16.143 4.064 17.639 1.00 61.97 95 THR A O 1
ATOM 712 N N . LEU A 1 96 ? -17.515 2.361 17.138 1.00 67.31 96 LEU A N 1
ATOM 713 C CA . LEU A 1 96 ? -16.735 1.373 17.872 1.00 67.31 96 LEU A CA 1
ATOM 714 C C . LEU A 1 96 ? -15.467 1.140 17.051 1.00 67.31 96 LEU A C 1
ATOM 716 O O . LEU A 1 96 ? -15.545 0.693 15.912 1.00 67.31 96 LEU A O 1
ATOM 720 N N . LEU A 1 97 ? -14.304 1.506 17.594 1.00 70.31 97 LEU A N 1
ATOM 721 C CA . LEU A 1 97 ? -13.033 1.437 16.869 1.00 70.31 97 LEU A CA 1
ATOM 722 C C . LEU A 1 97 ? -12.859 0.055 16.211 1.00 70.31 97 LEU A C 1
ATOM 724 O O . LEU A 1 97 ? -12.857 -0.970 16.893 1.00 70.31 97 LEU A O 1
ATOM 728 N N . GLY A 1 98 ? -12.738 0.043 14.880 1.00 67.25 98 GLY A N 1
ATOM 729 C CA . GLY A 1 98 ? -12.604 -1.171 14.071 1.00 67.25 98 GLY A CA 1
ATOM 730 C C . GLY A 1 98 ? -13.905 -1.861 13.643 1.00 67.25 98 GLY A C 1
ATOM 731 O O . GLY A 1 98 ? -13.816 -2.906 12.997 1.00 67.25 98 GLY A O 1
ATOM 732 N N . VAL A 1 99 ? -15.087 -1.308 13.953 1.00 75.06 99 VAL A N 1
ATOM 733 C CA . VAL A 1 99 ? -16.399 -1.858 13.564 1.00 75.06 99 VAL A CA 1
ATOM 734 C C . VAL A 1 99 ? -17.353 -0.753 13.116 1.00 75.06 99 VAL A C 1
ATOM 736 O O . VAL A 1 99 ? -17.605 0.203 13.846 1.00 75.06 99 VAL A O 1
ATOM 739 N N . HIS A 1 100 ? -17.949 -0.932 11.937 1.00 76.38 100 HIS A N 1
ATOM 740 C CA . HIS A 1 100 ? -19.005 -0.052 11.443 1.00 76.38 100 HIS A CA 1
ATOM 741 C C . HIS A 1 100 ? -20.388 -0.537 11.838 1.00 76.38 100 HIS A C 1
ATOM 743 O O . HIS A 1 100 ? -20.784 -1.669 11.540 1.00 76.38 100 HIS A O 1
ATOM 749 N N . CYS A 1 101 ? -21.133 0.354 12.482 1.00 80.31 101 CYS A N 1
ATOM 750 C CA . CYS A 1 101 ? -22.465 0.086 12.988 1.00 80.31 101 CYS A CA 1
ATOM 751 C C . CYS A 1 101 ? -23.453 1.138 12.486 1.00 80.31 101 CYS A C 1
ATOM 753 O O . CYS A 1 101 ? -23.123 2.313 12.367 1.00 80.31 101 CYS A O 1
ATOM 755 N N . HIS A 1 102 ? -24.690 0.715 12.237 1.00 82.88 102 HIS A N 1
ATOM 756 C CA . HIS A 1 102 ? -25.785 1.598 11.858 1.00 82.88 102 HIS A CA 1
ATOM 757 C C . HIS A 1 102 ? -26.961 1.436 12.826 1.00 82.88 102 HIS A C 1
ATOM 759 O O . HIS A 1 102 ? -27.352 0.319 13.187 1.00 82.88 102 HIS A O 1
ATOM 765 N N . TRP A 1 103 ? -27.560 2.559 13.231 1.00 84.00 103 TRP A N 1
ATOM 766 C CA . TRP A 1 103 ? -28.717 2.558 14.119 1.00 84.00 103 TRP A CA 1
ATOM 767 C C . TRP A 1 103 ? -30.017 2.360 13.341 1.00 84.00 103 TRP A C 1
ATOM 769 O O . TRP A 1 103 ? -30.462 3.234 12.600 1.00 84.00 103 TRP A O 1
ATOM 779 N N . ASN A 1 104 ? -30.691 1.235 13.563 1.00 85.50 104 ASN A N 1
ATOM 780 C CA . ASN A 1 104 ? -32.021 1.018 13.022 1.00 85.50 104 ASN A CA 1
ATOM 781 C C . ASN A 1 104 ? -33.071 1.656 13.944 1.00 85.50 104 ASN A C 1
ATOM 783 O O . ASN A 1 104 ? -33.478 1.068 14.947 1.00 85.50 104 ASN A O 1
ATOM 787 N N . ALA A 1 105 ? -33.546 2.851 13.584 1.00 84.12 105 ALA A N 1
ATOM 788 C CA . ALA A 1 105 ? -34.559 3.573 14.356 1.00 84.12 105 ALA A CA 1
ATOM 789 C C . ALA A 1 105 ? -35.903 2.828 14.461 1.00 84.12 105 ALA A C 1
ATOM 791 O O . ALA A 1 105 ? -36.609 2.992 15.453 1.00 84.12 105 ALA A O 1
ATOM 792 N N . THR A 1 106 ? -36.250 1.996 13.474 1.00 86.94 106 THR A N 1
ATOM 793 C CA . THR A 1 106 ? -37.494 1.211 13.470 1.00 86.94 106 THR A CA 1
ATOM 794 C C . THR A 1 106 ? -37.453 0.081 14.494 1.00 86.94 106 THR A C 1
ATOM 796 O O . THR A 1 106 ? -38.456 -0.195 15.145 1.00 86.94 106 THR A O 1
ATOM 799 N N . LEU A 1 107 ? -36.295 -0.566 14.641 1.00 85.50 107 LEU A N 1
ATOM 800 C CA . LEU A 1 107 ? -36.093 -1.663 15.590 1.00 85.50 107 LEU A CA 1
ATOM 801 C C . LEU A 1 107 ? -35.566 -1.188 16.949 1.00 85.50 107 LEU A C 1
ATOM 803 O O . LEU A 1 107 ? -35.596 -1.951 17.910 1.00 85.50 107 LEU A O 1
ATOM 807 N N . GLY A 1 108 ? -35.084 0.054 17.037 1.00 86.06 108 GLY A N 1
ATOM 808 C CA . GLY A 1 108 ? -34.420 0.573 18.229 1.00 86.06 108 GLY A CA 1
ATOM 809 C C . GLY A 1 108 ? -33.137 -0.191 18.566 1.00 86.06 108 GLY A C 1
ATOM 810 O O . GLY A 1 108 ? -32.789 -0.302 19.739 1.00 86.06 108 GLY A O 1
ATOM 811 N N . THR A 1 109 ? -32.465 -0.756 17.559 1.00 88.00 109 THR A N 1
ATOM 812 C CA . THR A 1 109 ? -31.267 -1.586 17.727 1.00 88.00 109 THR A CA 1
ATOM 813 C C . THR A 1 109 ? -30.140 -1.138 16.808 1.00 88.00 109 THR A C 1
ATOM 815 O O . THR A 1 109 ? -30.355 -0.635 15.704 1.00 88.00 109 THR A O 1
ATOM 818 N N . CYS A 1 110 ? -28.913 -1.341 17.275 1.00 86.06 110 CYS A N 1
ATOM 819 C CA . CYS A 1 110 ? -27.703 -1.089 16.512 1.00 86.06 110 CYS A CA 1
ATOM 820 C C . CYS A 1 110 ? -27.276 -2.373 15.792 1.00 86.06 110 CYS A C 1
ATOM 822 O O . CYS A 1 110 ? -27.126 -3.421 16.425 1.00 86.06 110 CYS A O 1
ATOM 824 N N . LEU A 1 111 ? -27.104 -2.303 14.474 1.00 85.25 111 LEU A N 1
ATOM 825 C CA . LEU A 1 111 ? -26.800 -3.454 13.624 1.00 85.25 111 LEU A CA 1
ATOM 826 C C . LEU A 1 111 ? -25.440 -3.275 12.931 1.00 85.25 111 LEU A C 1
ATOM 828 O O . LEU A 1 111 ? -25.052 -2.137 12.657 1.00 85.25 111 LEU A O 1
ATOM 832 N N . PRO A 1 112 ? -24.721 -4.372 12.624 1.00 80.69 112 PRO A N 1
ATOM 833 C CA . PRO A 1 112 ? -23.529 -4.322 11.782 1.00 80.69 112 PRO A CA 1
ATOM 834 C C . PRO A 1 112 ? -23.855 -3.772 10.396 1.00 80.69 112 PRO A C 1
ATOM 836 O O . PRO A 1 112 ? -24.893 -4.119 9.822 1.00 80.69 112 PRO A O 1
ATOM 839 N N . TRP A 1 113 ? -22.952 -2.967 9.842 1.00 72.00 113 TRP A N 1
ATOM 840 C CA . TRP A 1 113 ? -23.138 -2.344 8.530 1.00 72.00 113 TRP A CA 1
ATOM 841 C C . TRP A 1 113 ? -23.311 -3.360 7.386 1.00 72.00 113 TRP A C 1
ATOM 843 O O . TRP A 1 113 ? -24.136 -3.155 6.499 1.00 72.00 113 TRP A O 1
ATOM 853 N N . ASP A 1 114 ? -22.642 -4.517 7.459 1.00 67.69 114 ASP A N 1
ATOM 854 C CA . ASP A 1 114 ? -22.726 -5.601 6.460 1.00 67.69 114 ASP A CA 1
ATOM 855 C C . ASP A 1 114 ? -24.144 -6.182 6.274 1.00 67.69 114 ASP A C 1
ATOM 857 O O . ASP A 1 114 ? -24.405 -6.930 5.332 1.00 67.69 114 ASP A O 1
ATOM 861 N N . SER A 1 115 ? -25.081 -5.835 7.163 1.00 59.06 115 SER A N 1
ATOM 862 C CA . SER A 1 115 ? -26.468 -6.308 7.130 1.00 59.06 115 SER A CA 1
ATOM 863 C C . SER A 1 115 ? -27.334 -5.585 6.089 1.00 59.06 115 SER A C 1
ATOM 865 O O . SER A 1 115 ? -28.438 -6.051 5.809 1.00 59.06 115 SER A O 1
ATOM 867 N N . ASN A 1 116 ? -26.888 -4.440 5.550 1.00 54.09 116 ASN A N 1
ATOM 868 C CA . ASN A 1 116 ? -27.625 -3.704 4.523 1.00 54.09 116 ASN A CA 1
ATOM 869 C C . ASN A 1 116 ? -26.676 -2.811 3.695 1.00 54.09 116 ASN A C 1
ATOM 871 O O . ASN A 1 116 ? -26.191 -1.803 4.212 1.00 54.09 116 ASN A O 1
ATOM 875 N N . PRO A 1 117 ? -26.411 -3.123 2.414 1.00 50.81 117 PRO A N 1
ATOM 876 C CA . PRO A 1 117 ? -25.592 -2.279 1.556 1.00 50.81 117 PRO A CA 1
ATOM 877 C C . PRO A 1 117 ? -26.424 -1.063 1.118 1.00 50.81 117 PRO A C 1
ATOM 879 O O . PRO A 1 117 ? -27.029 -1.061 0.047 1.00 50.81 117 PRO A O 1
ATOM 882 N N . GLY A 1 118 ? -26.506 -0.040 1.974 1.00 54.84 118 GLY A N 1
ATOM 883 C CA . GLY A 1 118 ? -26.976 1.294 1.579 1.00 54.84 118 GLY A CA 1
ATOM 884 C C . GLY A 1 118 ? -26.097 1.884 0.470 1.00 54.84 118 GLY A C 1
ATOM 885 O O . GLY A 1 118 ? -25.045 1.328 0.143 1.00 54.84 118 GLY A O 1
ATOM 886 N N . SER A 1 119 ? -26.501 3.002 -0.136 1.00 54.84 119 SER A N 1
ATOM 887 C CA . SER A 1 119 ? -25.692 3.639 -1.185 1.00 54.84 119 SER A CA 1
ATOM 888 C C . SER A 1 119 ? -24.342 4.128 -0.631 1.00 54.84 119 SER A C 1
ATOM 890 O O . SER A 1 119 ? -24.218 4.469 0.545 1.00 54.84 119 SER A O 1
ATOM 892 N N . LEU A 1 120 ? -23.315 4.179 -1.487 1.00 54.91 120 LEU A N 1
ATOM 893 C CA . LEU A 1 120 ? -21.969 4.676 -1.149 1.00 54.91 120 LEU A CA 1
ATOM 894 C C . LEU A 1 120 ? -21.985 6.126 -0.599 1.00 54.91 120 LEU A C 1
ATOM 896 O O . LEU A 1 120 ? -21.098 6.534 0.151 1.00 54.91 120 LEU A O 1
ATOM 900 N N . ASP A 1 121 ? -23.024 6.893 -0.938 1.00 52.25 121 ASP A N 1
ATOM 901 C CA . ASP A 1 121 ? -23.218 8.278 -0.493 1.00 52.25 121 ASP A CA 1
ATOM 902 C C . ASP A 1 121 ? -23.686 8.376 0.972 1.00 52.25 121 ASP A C 1
ATOM 904 O O . ASP A 1 121 ? -23.286 9.289 1.690 1.00 52.25 121 ASP A O 1
ATOM 908 N N . GLU A 1 122 ? -24.481 7.418 1.465 1.00 54.41 122 GLU A N 1
ATOM 909 C CA . GLU A 1 122 ? -24.815 7.335 2.898 1.00 54.41 122 GLU A CA 1
ATOM 910 C C . GLU A 1 122 ? -23.615 6.836 3.726 1.00 54.41 122 GLU A C 1
ATOM 912 O O . GLU A 1 122 ? -23.477 7.190 4.897 1.00 54.41 122 GLU A O 1
ATOM 917 N N . GLN A 1 123 ? -22.716 6.063 3.103 1.00 57.00 123 GLN A N 1
ATOM 918 C CA . GLN A 1 123 ? -21.503 5.508 3.723 1.00 57.00 123 GLN A CA 1
ATOM 919 C C . GLN A 1 123 ? -20.451 6.585 4.016 1.00 57.00 123 GLN A C 1
ATOM 921 O O . GLN A 1 123 ? -19.825 6.565 5.072 1.00 57.00 123 GLN A O 1
ATOM 926 N N . THR A 1 124 ? -20.288 7.558 3.119 1.00 56.16 124 THR A N 1
ATOM 927 C CA . THR A 1 124 ? -19.347 8.678 3.297 1.00 56.16 124 THR A CA 1
ATOM 928 C C . THR A 1 124 ? -19.888 9.775 4.214 1.00 56.16 124 THR A C 1
ATOM 930 O O . THR A 1 124 ? -19.106 10.467 4.863 1.00 56.16 124 THR A O 1
ATOM 933 N N . ALA A 1 125 ? -21.213 9.906 4.340 1.00 55.72 125 ALA A N 1
ATOM 934 C CA . ALA A 1 125 ? -21.846 10.879 5.233 1.00 55.72 125 ALA A CA 1
ATOM 935 C C . ALA A 1 125 ? -21.606 10.595 6.732 1.00 55.72 125 ALA A C 1
ATOM 937 O O . ALA A 1 125 ? -21.711 11.506 7.552 1.00 55.72 125 ALA A O 1
ATOM 938 N N . SER A 1 126 ? -21.281 9.346 7.089 1.00 62.97 126 SER A N 1
ATOM 939 C CA . SER A 1 126 ? -20.939 8.923 8.456 1.00 62.97 126 SER A CA 1
ATOM 940 C C . SER A 1 126 ? -19.469 9.164 8.822 1.00 62.97 126 SER A C 1
ATOM 942 O O . SER A 1 126 ? -19.094 9.000 9.986 1.00 62.97 126 SER A O 1
ATOM 944 N N . CYS A 1 127 ? -18.621 9.494 7.850 1.00 69.88 127 CYS A N 1
ATOM 945 C CA . CYS A 1 127 ? -17.199 9.675 8.089 1.00 69.88 127 CYS A CA 1
ATOM 946 C C . CYS A 1 127 ? -16.930 11.031 8.748 1.00 69.88 127 CYS A C 1
ATOM 948 O O . CYS A 1 127 ? -17.602 12.028 8.470 1.00 69.88 127 CYS A O 1
ATOM 950 N N . GLY A 1 128 ? -15.929 11.076 9.628 1.00 64.31 128 GLY A N 1
ATOM 951 C CA . GLY A 1 128 ? -15.450 12.339 10.179 1.00 64.31 128 GLY A CA 1
ATOM 952 C C . GLY A 1 128 ? -14.987 13.281 9.064 1.00 64.31 128 GLY A C 1
ATOM 953 O O . GLY A 1 128 ? -14.545 12.849 7.999 1.00 64.31 128 GLY A O 1
ATOM 954 N N . THR A 1 129 ? -15.074 14.593 9.290 1.00 61.38 129 THR A N 1
ATOM 955 C CA . THR A 1 129 ? -14.436 15.560 8.388 1.00 61.38 129 THR A CA 1
ATOM 956 C C . THR A 1 129 ? -12.933 15.309 8.380 1.00 61.38 129 THR A C 1
ATOM 958 O O . THR A 1 129 ? -12.281 15.542 9.400 1.00 61.38 129 THR A O 1
ATOM 961 N N . ARG A 1 130 ? -12.395 14.868 7.234 1.00 62.94 130 ARG A N 1
ATOM 962 C CA . ARG A 1 130 ? -10.955 14.672 7.031 1.00 62.94 130 ARG A CA 1
ATOM 963 C C . ARG A 1 130 ? -10.200 15.939 7.423 1.00 62.94 130 ARG A C 1
ATOM 965 O O . ARG A 1 130 ? -10.355 16.990 6.799 1.00 62.94 130 ARG A O 1
ATOM 972 N N . THR A 1 131 ? -9.381 15.847 8.462 1.00 61.81 131 THR A N 1
ATOM 973 C CA . THR A 1 131 ? -8.438 16.902 8.828 1.00 61.81 131 THR A CA 1
ATOM 974 C C . THR A 1 131 ? -7.243 16.823 7.892 1.00 61.81 131 THR A C 1
ATOM 976 O O . THR A 1 131 ? -6.332 16.019 8.081 1.00 61.81 131 THR A O 1
ATOM 979 N N . TYR A 1 132 ? -7.266 17.655 6.855 1.00 64.94 132 TYR A N 1
ATOM 980 C CA . TYR A 1 132 ? -6.150 17.769 5.925 1.00 64.94 132 TYR A CA 1
ATOM 981 C C . TYR A 1 132 ? -4.899 18.285 6.627 1.00 64.94 132 TYR A C 1
ATOM 983 O O . TYR A 1 132 ? -4.966 19.117 7.536 1.00 64.94 132 TYR A O 1
ATOM 991 N N . ALA A 1 133 ? -3.753 17.755 6.214 1.00 62.47 133 ALA A N 1
ATOM 992 C CA . ALA A 1 133 ? -2.484 18.136 6.787 1.00 62.47 133 ALA A CA 1
ATOM 993 C C . ALA A 1 133 ? -2.090 19.564 6.380 1.00 62.47 133 ALA A C 1
ATOM 995 O O . ALA A 1 133 ? -2.416 20.044 5.287 1.00 62.47 133 ALA A O 1
ATOM 996 N N . ASP A 1 134 ? -1.348 20.215 7.275 1.00 68.44 134 ASP A N 1
ATOM 997 C CA . ASP A 1 134 ? -0.653 21.467 6.986 1.00 68.44 134 ASP A CA 1
ATOM 998 C C . ASP A 1 134 ? 0.491 21.230 5.978 1.00 68.44 134 ASP A C 1
ATOM 1000 O O . ASP A 1 134 ? 0.964 20.096 5.816 1.00 68.44 134 ASP A O 1
ATOM 1004 N N . ASN A 1 135 ? 0.949 22.290 5.307 1.00 71.62 135 ASN A N 1
ATOM 1005 C CA . ASN A 1 135 ? 1.972 22.215 4.254 1.00 71.62 135 ASN A CA 1
ATOM 1006 C C . ASN A 1 135 ? 3.241 21.470 4.704 1.00 71.62 135 ASN A C 1
ATOM 1008 O O . ASN A 1 135 ? 3.767 20.667 3.936 1.00 71.62 135 ASN A O 1
ATOM 1012 N N . ASP A 1 136 ? 3.648 21.623 5.969 1.00 78.12 136 ASP A N 1
ATOM 1013 C CA . ASP A 1 136 ? 4.845 20.995 6.551 1.00 78.12 136 ASP A CA 1
ATOM 1014 C C . ASP A 1 136 ? 4.889 19.460 6.413 1.00 78.12 136 ASP A C 1
ATOM 1016 O O . ASP A 1 136 ? 5.965 18.852 6.431 1.00 78.12 136 ASP A O 1
ATOM 1020 N N . ARG A 1 137 ? 3.728 18.795 6.313 1.00 84.06 137 ARG A N 1
ATOM 1021 C CA . ARG A 1 137 ? 3.667 17.340 6.087 1.00 84.06 137 ARG A CA 1
ATOM 1022 C C . ARG A 1 137 ? 3.730 16.975 4.612 1.00 84.06 137 ARG A C 1
ATOM 1024 O O . ARG A 1 137 ? 4.335 15.962 4.278 1.00 84.06 137 ARG A O 1
ATOM 1031 N N . CYS A 1 138 ? 3.112 17.775 3.747 1.00 88.38 138 CYS A N 1
ATOM 1032 C CA . CYS A 1 138 ? 3.129 17.535 2.308 1.00 88.38 138 CYS A CA 1
ATOM 1033 C C . CYS A 1 138 ? 4.522 17.786 1.716 1.00 88.38 138 CYS A C 1
ATOM 1035 O O . CYS A 1 138 ? 4.983 16.985 0.907 1.00 88.38 138 CYS A O 1
ATOM 1037 N N . ASP A 1 139 ? 5.238 18.801 2.207 1.00 87.88 139 ASP A N 1
ATOM 1038 C CA . ASP A 1 139 ? 6.582 19.172 1.741 1.00 87.88 139 ASP A CA 1
ATOM 1039 C C . ASP A 1 139 ? 7.643 18.070 1.950 1.00 87.88 139 ASP A C 1
ATOM 1041 O O . ASP A 1 139 ? 8.715 18.105 1.346 1.00 87.88 139 ASP A O 1
ATOM 1045 N N . GLN A 1 140 ? 7.355 17.057 2.775 1.00 87.38 140 GLN A N 1
ATOM 1046 C CA . GLN A 1 140 ? 8.238 15.902 2.986 1.00 87.38 140 GLN A CA 1
ATOM 1047 C C . GLN A 1 140 ? 8.230 14.925 1.803 1.00 87.38 140 GLN A C 1
ATOM 1049 O O . GLN A 1 140 ? 9.137 14.099 1.672 1.00 87.38 140 GLN A O 1
ATOM 1054 N N . TYR A 1 141 ? 7.217 14.989 0.936 1.00 87.88 141 TYR A N 1
ATOM 1055 C CA . TYR A 1 141 ? 7.114 14.121 -0.229 1.00 87.88 141 TYR A CA 1
ATOM 1056 C C . TYR A 1 141 ? 7.848 14.733 -1.423 1.00 87.88 141 TYR A C 1
ATOM 1058 O O . TYR A 1 141 ? 7.423 15.729 -2.001 1.00 87.88 141 TYR A O 1
ATOM 1066 N N . ALA A 1 142 ? 8.937 14.084 -1.830 1.00 86.06 142 ALA A N 1
ATOM 1067 C CA . ALA A 1 142 ? 9.805 14.553 -2.912 1.00 86.06 142 ALA A CA 1
ATOM 1068 C C . ALA A 1 142 ? 9.369 14.101 -4.320 1.00 86.06 142 ALA A C 1
ATOM 1070 O O . ALA A 1 142 ? 10.048 14.402 -5.301 1.00 86.06 142 ALA A O 1
ATOM 1071 N N . ASP A 1 143 ? 8.279 13.340 -4.438 1.00 85.00 143 ASP A N 1
ATOM 1072 C CA . ASP A 1 143 ? 7.812 12.804 -5.713 1.00 85.00 143 ASP A CA 1
ATOM 1073 C C . ASP A 1 143 ? 6.281 12.789 -5.825 1.00 85.00 143 ASP A C 1
ATOM 1075 O O . ASP A 1 143 ? 5.573 12.649 -4.824 1.00 85.00 143 ASP A O 1
ATOM 1079 N N . CYS A 1 144 ? 5.782 12.906 -7.063 1.00 87.44 144 CYS A N 1
ATOM 1080 C CA . CYS A 1 144 ? 4.348 12.957 -7.371 1.00 87.44 144 CYS A CA 1
ATOM 1081 C C . CYS A 1 144 ? 3.589 11.755 -6.807 1.00 87.44 144 CYS A C 1
ATOM 1083 O O . CYS A 1 144 ? 2.508 11.908 -6.243 1.00 87.44 144 CYS A O 1
ATOM 1085 N N . TYR A 1 145 ? 4.166 10.559 -6.909 1.00 87.75 145 TYR A N 1
ATOM 1086 C CA . TYR A 1 145 ? 3.505 9.327 -6.498 1.00 87.75 145 TYR A CA 1
ATOM 1087 C C . TYR A 1 145 ? 3.335 9.257 -4.978 1.00 87.75 145 TYR A C 1
ATOM 1089 O O . TYR A 1 145 ? 2.251 8.950 -4.496 1.00 87.75 145 TYR A O 1
ATOM 1097 N N . SER A 1 146 ? 4.365 9.607 -4.207 1.00 87.19 146 SER A N 1
ATOM 1098 C CA . SER A 1 146 ? 4.277 9.708 -2.743 1.00 87.19 146 SER A CA 1
ATOM 1099 C C . SER A 1 146 ? 3.345 10.838 -2.303 1.00 87.19 146 SER A C 1
ATOM 1101 O O . SER A 1 146 ? 2.611 10.693 -1.326 1.00 87.19 146 SER A O 1
ATOM 1103 N N . CYS A 1 147 ? 3.350 11.950 -3.040 1.00 90.06 147 CYS A N 1
ATOM 1104 C CA . CYS A 1 147 ? 2.495 13.104 -2.776 1.00 90.06 147 CYS A CA 1
ATOM 1105 C C . CYS A 1 147 ? 1.003 12.818 -2.997 1.00 90.06 147 CYS A C 1
ATOM 1107 O O . CYS A 1 147 ? 0.161 13.386 -2.311 1.00 90.06 147 CYS A O 1
ATOM 1109 N N . THR A 1 148 ? 0.672 11.933 -3.935 1.00 88.75 148 THR A N 1
ATOM 1110 C CA . THR A 1 148 ? -0.716 11.590 -4.291 1.00 88.75 148 THR A CA 1
ATOM 1111 C C . THR A 1 148 ? -1.197 10.288 -3.646 1.00 88.75 148 THR A C 1
ATOM 1113 O O . THR A 1 148 ? -2.396 10.058 -3.541 1.00 88.75 148 THR A O 1
ATOM 1116 N N . SER A 1 149 ? -0.285 9.437 -3.167 1.00 85.44 149 SER A N 1
ATOM 1117 C CA . SER A 1 149 ? -0.588 8.178 -2.473 1.00 85.44 149 SER A CA 1
ATOM 1118 C C . SER A 1 149 ? -0.562 8.330 -0.944 1.00 85.44 149 SER A C 1
ATOM 1120 O O . SER A 1 149 ? 0.043 7.512 -0.245 1.00 85.44 149 SER A O 1
ATOM 1122 N N . ASN A 1 150 ? -1.182 9.380 -0.401 1.00 80.75 150 ASN A N 1
ATOM 1123 C CA . ASN A 1 150 ? -1.284 9.588 1.046 1.00 80.75 150 ASN A CA 1
ATOM 1124 C C . ASN A 1 150 ? -2.678 10.072 1.465 1.00 80.75 150 ASN A C 1
ATOM 1126 O O . ASN A 1 150 ? -3.457 10.569 0.660 1.00 80.75 150 ASN A O 1
ATOM 1130 N N . THR A 1 151 ? -2.962 9.957 2.761 1.00 76.31 151 THR A N 1
ATOM 1131 C CA . THR A 1 151 ? -4.206 10.429 3.389 1.00 76.31 151 THR A CA 1
ATOM 1132 C C . THR A 1 151 ? -4.096 11.860 3.929 1.00 76.31 151 THR A C 1
ATOM 1134 O O . THR A 1 151 ? -5.036 12.369 4.530 1.00 76.31 151 THR A O 1
ATOM 1137 N N . ASN A 1 152 ? -2.961 12.536 3.714 1.00 82.12 152 ASN A N 1
ATOM 1138 C CA . ASN A 1 152 ? -2.701 13.881 4.232 1.00 82.12 152 ASN A CA 1
ATOM 1139 C C . ASN A 1 152 ? -3.382 14.985 3.397 1.00 82.12 152 ASN A C 1
ATOM 1141 O O . ASN A 1 152 ? -3.394 16.139 3.819 1.00 82.12 152 ASN A O 1
ATOM 1145 N N . GLY A 1 153 ? -3.974 14.642 2.246 1.00 85.50 153 GLY A N 1
ATOM 1146 C CA . GLY A 1 153 ? -4.631 15.595 1.347 1.00 85.50 153 GLY A CA 1
ATOM 1147 C C . GLY A 1 153 ? -3.643 16.552 0.702 1.00 85.50 153 GLY A C 1
ATOM 1148 O O . GLY A 1 153 ? -3.798 17.772 0.789 1.00 85.50 153 GLY A O 1
ATOM 1149 N N . CYS A 1 154 ? -2.614 15.985 0.082 1.00 91.31 154 CYS A N 1
ATOM 1150 C CA . CYS A 1 154 ? -1.611 16.736 -0.649 1.00 91.31 154 CYS A CA 1
ATOM 1151 C C . CYS A 1 154 ? -1.888 16.730 -2.162 1.00 91.31 154 CYS A C 1
ATOM 1153 O O . CYS A 1 154 ? -2.607 15.879 -2.684 1.00 91.31 154 CYS A O 1
ATOM 1155 N N . GLN A 1 155 ? -1.301 17.693 -2.863 1.00 91.19 155 GLN A N 1
ATOM 1156 C CA . GLN A 1 155 ? -1.340 17.849 -4.311 1.00 91.19 155 GLN A CA 1
ATOM 1157 C C . GLN A 1 155 ? 0.069 18.113 -4.847 1.00 91.19 155 GLN A C 1
ATOM 1159 O O . GLN A 1 155 ? 0.847 18.870 -4.262 1.00 91.19 155 GLN A O 1
ATOM 1164 N N . TRP A 1 156 ? 0.405 17.503 -5.979 1.00 91.62 156 TRP A N 1
ATOM 1165 C CA . TRP A 1 156 ? 1.685 17.707 -6.642 1.00 91.62 156 TRP A CA 1
ATOM 1166 C C . TRP A 1 156 ? 1.613 18.891 -7.611 1.00 91.62 156 TRP A C 1
ATOM 1168 O O . TRP A 1 156 ? 0.820 18.900 -8.553 1.00 91.62 156 TRP A O 1
ATOM 1178 N N . CYS A 1 157 ? 2.472 19.883 -7.389 1.00 91.50 157 CYS A N 1
ATOM 1179 C CA . CYS A 1 157 ? 2.552 21.138 -8.127 1.00 91.50 157 CYS A CA 1
ATOM 1180 C C . CYS A 1 157 ? 3.885 21.240 -8.866 1.00 91.50 157 CYS A C 1
ATOM 1182 O O . CYS A 1 157 ? 4.829 21.867 -8.387 1.00 91.50 157 CYS A O 1
ATOM 1184 N N . ALA A 1 158 ? 3.944 20.624 -10.050 1.00 85.94 158 ALA A N 1
ATOM 1185 C CA . ALA A 1 158 ? 5.117 20.503 -10.925 1.00 85.94 158 ALA A CA 1
ATOM 1186 C C . ALA A 1 158 ? 6.332 19.793 -10.296 1.00 85.94 158 ALA A C 1
ATOM 1188 O O . ALA A 1 158 ? 6.713 18.721 -10.763 1.00 85.94 158 ALA A O 1
ATOM 1189 N N . VAL A 1 159 ? 6.932 20.374 -9.258 1.00 85.12 159 VAL A N 1
ATOM 1190 C CA . VAL A 1 159 ? 8.155 19.893 -8.593 1.00 85.12 159 VAL A CA 1
ATOM 1191 C C . VAL A 1 159 ? 8.033 19.791 -7.072 1.00 85.12 159 VAL A C 1
ATOM 1193 O O . VAL A 1 159 ? 8.944 19.271 -6.436 1.00 85.12 159 VAL A O 1
ATOM 1196 N N . GLN A 1 160 ? 6.944 20.293 -6.486 1.00 90.19 160 GLN A N 1
ATOM 1197 C CA . GLN A 1 160 ? 6.751 20.322 -5.038 1.00 90.19 160 GLN A CA 1
ATOM 1198 C C . GLN A 1 160 ? 5.388 19.749 -4.656 1.00 90.19 160 GLN A C 1
ATOM 1200 O O . GLN A 1 160 ? 4.410 19.912 -5.387 1.00 90.19 160 GLN A O 1
ATOM 1205 N N . CYS A 1 161 ? 5.327 19.090 -3.503 1.00 91.12 161 CYS A N 1
ATOM 1206 C CA . CYS A 1 161 ? 4.097 18.577 -2.921 1.00 91.12 161 CYS A CA 1
ATOM 1207 C C . CYS A 1 161 ? 3.538 19.572 -1.899 1.00 91.12 161 CYS A C 1
ATOM 1209 O O . CYS A 1 161 ? 4.204 19.877 -0.920 1.00 91.12 161 CYS A O 1
ATOM 1211 N N . LEU A 1 162 ? 2.320 20.065 -2.112 1.00 91.00 162 LEU A N 1
ATOM 1212 C CA . LEU A 1 162 ? 1.676 21.075 -1.265 1.00 91.00 162 LEU A CA 1
ATOM 1213 C C . LEU A 1 162 ? 0.370 20.535 -0.680 1.00 91.00 162 LEU A C 1
ATOM 1215 O O . LEU A 1 162 ? -0.198 19.586 -1.211 1.00 91.00 162 LEU A O 1
ATOM 1219 N N . SER A 1 163 ? -0.158 21.154 0.376 1.00 88.94 163 SER A N 1
ATOM 1220 C CA . SER A 1 163 ? -1.533 20.881 0.820 1.00 88.94 163 SER A CA 1
ATOM 1221 C C . SER A 1 163 ? -2.529 21.243 -0.288 1.00 88.94 163 SER A C 1
ATOM 1223 O O . SER A 1 163 ? -2.327 22.219 -1.015 1.00 88.94 163 SER A O 1
ATOM 1225 N N . VAL A 1 164 ? -3.634 20.500 -0.405 1.00 85.69 164 VAL A N 1
ATOM 1226 C CA . VAL A 1 164 ? -4.741 20.818 -1.334 1.00 85.69 164 VAL A CA 1
ATOM 1227 C C . VAL A 1 164 ? -5.337 22.207 -1.056 1.00 85.69 164 VAL A C 1
ATOM 1229 O O . VAL A 1 164 ? -5.848 22.860 -1.960 1.00 85.69 164 VAL A O 1
ATOM 1232 N N . SER A 1 165 ? -5.225 22.694 0.182 1.00 82.69 165 SER A N 1
ATOM 1233 C CA . SER A 1 165 ? -5.646 24.047 0.569 1.00 82.69 165 SER A CA 1
ATOM 1234 C C . SER A 1 165 ? -4.739 25.170 0.038 1.00 82.69 165 SER A C 1
ATOM 1236 O O . SER A 1 165 ? -5.140 26.335 0.039 1.00 82.69 165 SER A O 1
ATOM 1238 N N . SER A 1 166 ? -3.532 24.839 -0.427 1.00 85.44 166 SER A N 1
ATOM 1239 C CA . SER A 1 166 ? -2.565 25.800 -0.960 1.00 85.44 166 SER A CA 1
ATOM 1240 C C . SER A 1 166 ? -2.816 26.102 -2.438 1.00 85.44 166 SER A C 1
ATOM 1242 O O . SER A 1 166 ? -3.308 25.273 -3.201 1.00 85.44 166 SER A O 1
ATOM 1244 N N . ASN A 1 167 ? -2.427 27.299 -2.882 1.00 85.31 167 ASN A N 1
ATOM 1245 C CA . ASN A 1 167 ? -2.568 27.688 -4.284 1.00 85.31 167 ASN A CA 1
ATOM 1246 C C . ASN A 1 167 ? -1.458 27.076 -5.144 1.00 85.31 167 ASN A C 1
ATOM 1248 O O . ASN A 1 167 ? -0.281 27.392 -4.973 1.00 85.31 167 ASN A O 1
ATOM 1252 N N . CYS A 1 168 ? -1.849 26.263 -6.123 1.00 86.50 168 CYS A N 1
ATOM 1253 C CA . CYS A 1 168 ? -0.946 25.716 -7.125 1.00 86.50 168 CYS A CA 1
ATOM 1254 C C . CYS A 1 168 ? -0.864 26.648 -8.342 1.00 86.50 168 CYS A C 1
ATOM 1256 O O . CYS A 1 168 ? -1.845 26.820 -9.061 1.00 86.50 168 CYS A O 1
ATOM 1258 N N . THR A 1 169 ? 0.300 27.240 -8.607 1.00 81.25 169 THR A N 1
ATOM 1259 C CA . THR A 1 169 ? 0.528 28.120 -9.775 1.00 81.25 169 THR A CA 1
ATOM 1260 C C . THR A 1 169 ? 1.177 27.403 -10.965 1.00 81.25 169 THR A C 1
ATOM 1262 O O . THR A 1 169 ? 1.609 28.048 -11.921 1.00 81.25 169 THR A O 1
ATOM 1265 N N . ALA A 1 170 ? 1.252 26.070 -10.934 1.00 79.88 170 ALA A N 1
ATOM 1266 C CA . ALA A 1 170 ? 1.845 25.274 -12.004 1.00 79.88 170 ALA A CA 1
ATOM 1267 C C . ALA A 1 170 ? 1.021 25.343 -13.304 1.00 79.88 170 ALA A C 1
ATOM 1269 O O . ALA A 1 170 ? -0.203 25.240 -13.288 1.00 79.88 170 ALA A O 1
ATOM 1270 N N . VAL A 1 171 ? 1.707 25.443 -14.449 1.00 74.19 171 VAL A N 1
ATOM 1271 C CA . VAL A 1 171 ? 1.086 25.530 -15.789 1.00 74.19 171 VAL A CA 1
ATOM 1272 C C . VAL A 1 171 ? 0.258 24.285 -16.126 1.00 74.19 171 VAL A C 1
ATOM 1274 O O . VAL A 1 171 ? -0.778 24.383 -16.774 1.00 74.19 171 VAL A O 1
ATOM 1277 N N . THR A 1 172 ? 0.701 23.115 -15.668 1.00 76.25 172 THR A N 1
ATOM 1278 C CA . THR A 1 172 ? 0.019 21.826 -15.859 1.00 76.25 172 THR A CA 1
ATOM 1279 C C . THR A 1 172 ? -1.140 21.601 -14.885 1.00 76.25 172 THR A C 1
ATOM 1281 O O . THR A 1 172 ? -1.806 20.575 -14.971 1.00 76.25 172 THR A O 1
ATOM 1284 N N . GLY A 1 173 ? -1.379 22.535 -13.959 1.00 84.06 173 GLY A N 1
ATOM 1285 C CA . GLY A 1 173 ? -2.311 22.357 -12.851 1.00 84.06 173 GLY A CA 1
ATOM 1286 C C . GLY A 1 173 ? -1.759 21.460 -11.740 1.00 84.06 173 GLY A C 1
ATOM 1287 O O . GLY A 1 173 ? -0.626 20.974 -11.802 1.00 84.06 173 GLY A O 1
ATOM 1288 N N . ALA A 1 174 ? -2.573 21.280 -10.703 1.00 89.62 174 ALA A N 1
ATOM 1289 C CA . ALA A 1 174 ? -2.273 20.414 -9.573 1.00 89.62 174 ALA A CA 1
ATOM 1290 C C . ALA A 1 174 ? -2.662 18.961 -9.864 1.00 89.62 174 ALA A C 1
ATOM 1292 O O . ALA A 1 174 ? -3.739 18.700 -10.402 1.00 89.62 174 ALA A O 1
ATOM 1293 N N . ILE A 1 175 ? -1.813 18.016 -9.461 1.00 89.44 175 ILE A N 1
ATOM 1294 C CA . ILE A 1 175 ? -2.091 16.582 -9.574 1.00 89.44 175 ILE A CA 1
ATOM 1295 C C . ILE A 1 175 ? -2.446 16.044 -8.190 1.00 89.44 175 ILE A C 1
ATOM 1297 O O . ILE A 1 175 ? -1.610 16.044 -7.289 1.00 89.44 175 ILE A O 1
ATOM 1301 N N . VAL A 1 176 ? -3.681 15.576 -8.032 1.00 88.12 176 VAL A N 1
ATOM 1302 C CA . VAL A 1 176 ? -4.162 14.935 -6.794 1.00 88.12 176 VAL A CA 1
ATOM 1303 C C . VAL A 1 176 ? -4.241 13.416 -6.960 1.00 88.12 176 VAL A C 1
ATOM 1305 O O . VAL A 1 176 ? -4.033 12.668 -6.012 1.00 88.12 176 VAL A O 1
ATOM 1308 N N . GLU A 1 177 ? -4.488 12.939 -8.181 1.00 87.19 177 GLU A N 1
ATOM 1309 C CA . GLU A 1 177 ? -4.643 11.514 -8.463 1.00 87.19 177 GLU A CA 1
ATOM 1310 C C . GLU A 1 177 ? -3.322 10.848 -8.857 1.00 87.19 177 GLU A C 1
ATOM 1312 O O . GLU A 1 177 ? -2.645 11.263 -9.800 1.00 87.19 177 GLU A O 1
ATOM 1317 N N . TYR A 1 178 ? -3.020 9.725 -8.203 1.00 85.56 178 TYR A N 1
ATOM 1318 C CA . TYR A 1 178 ? -1.837 8.901 -8.468 1.00 85.56 178 TYR A CA 1
ATOM 1319 C C . TYR A 1 178 ? -1.690 8.492 -9.941 1.00 85.56 178 TYR A C 1
ATOM 1321 O O . TYR A 1 178 ? -0.590 8.489 -10.491 1.00 85.56 178 TYR A O 1
ATOM 1329 N N . GLY A 1 179 ? -2.801 8.156 -10.607 1.00 84.12 179 GLY A N 1
ATOM 1330 C CA . GLY A 1 179 ? -2.792 7.658 -11.986 1.00 84.12 179 GLY A CA 1
ATOM 1331 C C . GLY A 1 179 ? -2.343 8.682 -13.033 1.00 84.12 179 GLY A C 1
ATOM 1332 O 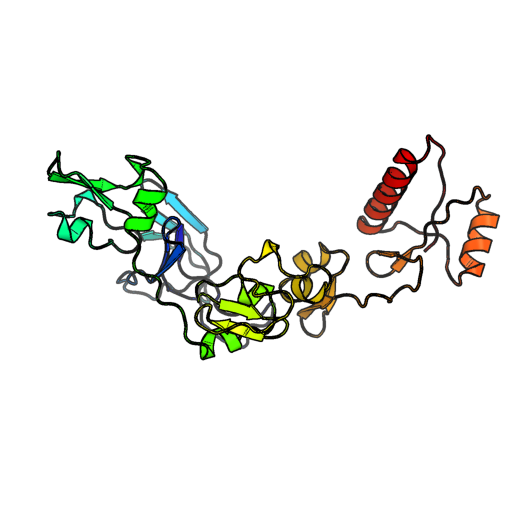O . GLY A 1 179 ? -1.953 8.281 -14.132 1.00 84.12 179 GLY A O 1
ATOM 1333 N N . ILE A 1 180 ? -2.382 9.972 -12.688 1.00 87.88 180 ILE A N 1
ATOM 1334 C CA . ILE A 1 180 ? -2.039 11.101 -13.563 1.00 87.88 180 ILE A CA 1
ATOM 1335 C C . ILE A 1 180 ? -0.547 11.460 -13.446 1.00 87.88 180 ILE A C 1
ATOM 1337 O O . ILE A 1 180 ? -0.014 12.170 -14.299 1.00 87.88 180 ILE A O 1
ATOM 1341 N N . CYS A 1 181 ? 0.155 10.953 -12.426 1.00 87.12 181 CYS A N 1
ATOM 1342 C CA . CYS A 1 181 ? 1.576 11.231 -12.254 1.00 87.12 181 CYS A CA 1
ATOM 1343 C C . CYS A 1 181 ? 2.402 10.801 -13.487 1.00 87.12 181 CYS A C 1
ATOM 1345 O O . CYS A 1 181 ? 2.132 9.747 -14.076 1.00 87.12 181 CYS A O 1
ATOM 1347 N N . PRO A 1 182 ? 3.432 11.583 -13.876 1.00 82.69 182 PRO A N 1
ATOM 1348 C CA . PRO A 1 182 ? 4.264 11.277 -15.036 1.00 82.69 182 PRO A CA 1
ATOM 1349 C C . PRO A 1 182 ? 4.920 9.899 -14.918 1.00 82.69 182 PRO A C 1
ATOM 1351 O O . PRO A 1 182 ? 5.651 9.622 -13.962 1.00 82.69 182 PRO A O 1
ATOM 1354 N N . LYS A 1 183 ? 4.675 9.027 -15.901 1.00 74.69 183 LYS A N 1
ATOM 1355 C CA . LYS A 1 183 ? 5.228 7.658 -15.958 1.00 74.69 183 LYS A CA 1
ATOM 1356 C C . LYS A 1 183 ? 6.601 7.587 -16.622 1.00 74.69 183 LYS A C 1
ATOM 1358 O O . LYS A 1 183 ? 7.178 6.509 -16.716 1.00 74.69 183 LYS A O 1
ATOM 1363 N N . ASP A 1 184 ? 7.117 8.732 -17.051 1.00 68.19 184 ASP A N 1
ATOM 1364 C CA . ASP A 1 184 ? 8.280 8.809 -17.930 1.00 68.19 184 ASP A CA 1
ATOM 1365 C C . ASP A 1 184 ? 9.595 8.528 -17.198 1.00 68.19 184 ASP A C 1
ATOM 1367 O O . ASP A 1 184 ? 10.563 8.117 -17.823 1.00 68.19 184 ASP A O 1
ATOM 1371 N N . ASN A 1 185 ? 9.638 8.697 -15.871 1.00 72.62 185 ASN A N 1
ATOM 1372 C CA . ASN A 1 185 ? 10.846 8.476 -15.083 1.00 72.62 185 ASN A CA 1
ATOM 1373 C C . ASN A 1 185 ? 10.762 7.160 -14.281 1.00 72.62 185 ASN A C 1
ATOM 1375 O O . ASN A 1 185 ? 10.055 7.103 -13.266 1.00 72.62 185 ASN A O 1
ATOM 1379 N N . PRO A 1 186 ? 11.532 6.119 -14.658 1.00 73.56 186 PRO A N 1
ATOM 1380 C CA . PRO A 1 186 ? 11.524 4.832 -13.968 1.00 73.56 186 PRO A CA 1
ATOM 1381 C C . PRO A 1 186 ? 11.979 4.912 -12.507 1.00 73.56 186 PRO A C 1
ATOM 1383 O O . PRO A 1 186 ? 11.647 4.027 -11.719 1.00 73.56 186 PRO A O 1
ATOM 1386 N N . SER A 1 187 ? 12.709 5.964 -12.108 1.00 74.62 187 SER A N 1
ATOM 1387 C CA . SER A 1 187 ? 13.225 6.103 -10.737 1.00 74.62 187 SER A CA 1
ATOM 1388 C C . SER A 1 187 ? 12.119 6.098 -9.691 1.00 74.62 187 SER A C 1
ATOM 1390 O O . SER A 1 187 ? 12.316 5.508 -8.632 1.00 74.62 187 SER A O 1
ATOM 1392 N N . TYR A 1 188 ? 10.945 6.646 -10.015 1.00 73.81 188 TYR A N 1
ATOM 1393 C CA . TYR A 1 188 ? 9.785 6.675 -9.124 1.00 73.81 188 TYR A CA 1
ATOM 1394 C C . TYR A 1 188 ? 9.155 5.301 -8.879 1.00 73.81 188 TYR A C 1
ATOM 1396 O O . TYR A 1 188 ? 8.436 5.115 -7.901 1.00 73.81 188 TYR A O 1
ATOM 1404 N N . ILE A 1 189 ? 9.407 4.341 -9.768 1.00 78.75 189 ILE A N 1
ATOM 1405 C CA . ILE A 1 189 ? 8.914 2.967 -9.653 1.00 78.75 189 ILE A CA 1
ATOM 1406 C C . ILE A 1 189 ? 9.990 2.092 -9.014 1.00 78.75 189 ILE A C 1
ATOM 1408 O O . ILE A 1 189 ? 9.696 1.281 -8.134 1.00 78.75 189 ILE A O 1
ATOM 1412 N N . CYS A 1 190 ? 11.243 2.254 -9.440 1.00 82.62 190 CYS A N 1
ATOM 1413 C CA . CYS A 1 190 ? 12.350 1.440 -8.961 1.00 82.62 190 CYS A CA 1
ATOM 1414 C C . CYS A 1 190 ? 12.637 1.698 -7.483 1.00 82.62 190 CYS A C 1
ATOM 1416 O O . CYS A 1 190 ? 12.688 0.743 -6.714 1.00 82.62 190 CYS A O 1
ATOM 1418 N N . ASN A 1 191 ? 12.704 2.962 -7.053 1.00 80.44 191 ASN A N 1
ATOM 1419 C CA . ASN A 1 191 ? 13.053 3.306 -5.672 1.00 80.44 191 ASN A CA 1
ATOM 1420 C C . ASN A 1 191 ? 12.048 2.786 -4.621 1.00 80.44 191 ASN A C 1
ATOM 1422 O O . ASN A 1 191 ? 12.397 2.661 -3.450 1.00 80.44 191 ASN A O 1
ATOM 1426 N N . LYS A 1 192 ? 10.815 2.442 -5.019 1.00 79.12 192 LYS A N 1
ATOM 1427 C CA . LYS A 1 192 ? 9.801 1.846 -4.132 1.00 79.12 192 LYS A CA 1
ATOM 1428 C C . LYS A 1 192 ? 9.933 0.326 -4.000 1.00 79.12 192 LYS A C 1
ATOM 1430 O O . LYS A 1 192 ? 9.300 -0.272 -3.132 1.00 79.12 192 LYS A O 1
ATOM 1435 N N . LYS A 1 193 ? 10.730 -0.337 -4.845 1.00 82.00 193 LYS A N 1
ATOM 1436 C CA . LYS A 1 193 ? 10.909 -1.795 -4.812 1.00 82.00 193 LYS A CA 1
ATOM 1437 C C . LYS A 1 193 ? 11.985 -2.160 -3.790 1.00 82.00 193 LYS A C 1
ATOM 1439 O O . LYS A 1 193 ? 13.177 -2.051 -4.045 1.00 82.00 193 LYS A O 1
ATOM 1444 N N . THR A 1 194 ? 11.548 -2.674 -2.646 1.00 82.06 194 THR A N 1
ATOM 1445 C CA . THR A 1 194 ? 12.404 -2.980 -1.486 1.00 82.06 194 THR A CA 1
ATOM 1446 C C . THR A 1 194 ? 13.071 -4.357 -1.520 1.00 82.06 194 THR A C 1
ATOM 1448 O O . THR A 1 194 ? 13.669 -4.779 -0.538 1.00 82.06 194 THR A O 1
ATOM 1451 N N . SER A 1 195 ? 12.971 -5.112 -2.617 1.00 81.50 195 SER A N 1
ATOM 1452 C CA . SER A 1 195 ? 13.608 -6.429 -2.702 1.00 81.50 195 SER A CA 1
ATOM 1453 C C . SER A 1 195 ? 14.206 -6.677 -4.077 1.00 81.50 195 SER A C 1
ATOM 1455 O O . SER A 1 195 ? 13.629 -6.289 -5.091 1.00 81.50 195 SER A O 1
ATOM 1457 N N . CYS A 1 196 ? 15.317 -7.416 -4.125 1.00 81.06 196 CYS A N 1
ATOM 1458 C CA . CYS A 1 196 ? 15.935 -7.850 -5.381 1.00 81.06 196 CYS A CA 1
ATOM 1459 C C . CYS A 1 196 ? 14.928 -8.570 -6.292 1.00 81.06 196 CYS A C 1
ATOM 1461 O O . CYS A 1 196 ? 14.895 -8.343 -7.501 1.00 81.06 196 CYS A O 1
ATOM 1463 N N . LYS A 1 197 ? 14.039 -9.380 -5.698 1.00 82.69 197 LYS A N 1
ATOM 1464 C CA . LYS A 1 197 ? 13.002 -10.099 -6.438 1.00 82.69 197 LYS A CA 1
ATOM 1465 C C . LYS A 1 197 ? 11.990 -9.148 -7.070 1.00 82.69 197 LYS A C 1
ATOM 1467 O O . LYS A 1 197 ? 11.731 -9.282 -8.258 1.00 82.69 197 LYS A O 1
ATOM 1472 N N . SER A 1 198 ? 11.437 -8.200 -6.311 1.00 83.44 198 SER A N 1
ATOM 1473 C CA . SER A 1 198 ? 10.472 -7.229 -6.848 1.00 83.44 198 SER A CA 1
ATOM 1474 C C . SER A 1 198 ? 11.121 -6.274 -7.850 1.00 83.44 198 SER A C 1
ATOM 1476 O O . SER A 1 198 ? 10.526 -5.998 -8.890 1.00 83.44 198 SER A O 1
ATOM 1478 N N . CYS A 1 199 ? 12.356 -5.839 -7.584 1.00 83.00 199 CYS A N 1
ATOM 1479 C CA . CYS A 1 199 ? 13.161 -5.017 -8.484 1.00 83.00 199 CYS A CA 1
ATOM 1480 C C . CYS A 1 199 ? 13.370 -5.701 -9.837 1.00 83.00 199 CYS A C 1
ATOM 1482 O O . CYS A 1 199 ? 13.101 -5.118 -10.882 1.00 83.00 199 CYS A O 1
ATOM 1484 N N . GLY A 1 200 ? 13.748 -6.981 -9.812 1.00 78.62 200 GLY A N 1
ATOM 1485 C CA . GLY A 1 200 ? 14.007 -7.771 -11.008 1.00 78.62 200 GLY A CA 1
ATOM 1486 C C . GLY A 1 200 ? 12.776 -8.104 -11.854 1.00 78.62 200 GLY A C 1
ATOM 1487 O O . GLY A 1 200 ? 12.960 -8.659 -12.934 1.00 78.62 200 GLY A O 1
ATOM 1488 N N . VAL A 1 201 ? 11.553 -7.802 -11.412 1.00 80.06 201 VAL A N 1
ATOM 1489 C CA . VAL A 1 201 ? 10.349 -7.938 -12.256 1.00 80.06 201 VAL A CA 1
ATOM 1490 C C . VAL A 1 201 ? 10.267 -6.809 -13.283 1.00 80.06 201 VAL A C 1
ATOM 1492 O O . VAL A 1 201 ? 9.723 -7.010 -14.364 1.00 80.06 201 VAL A O 1
ATOM 1495 N N . ASP A 1 202 ? 10.814 -5.635 -12.965 1.00 77.06 202 ASP A N 1
ATOM 1496 C CA . ASP A 1 202 ? 10.796 -4.495 -13.875 1.00 77.06 202 ASP A CA 1
ATOM 1497 C C . ASP A 1 202 ? 11.935 -4.568 -14.892 1.00 77.06 202 ASP A C 1
ATOM 1499 O O . ASP A 1 202 ? 13.041 -5.004 -14.564 1.00 77.06 202 ASP A O 1
ATOM 1503 N N . GLN A 1 203 ? 11.683 -4.113 -16.118 1.00 73.12 203 GLN A N 1
ATOM 1504 C CA . GLN A 1 203 ? 12.728 -4.025 -17.139 1.00 73.12 203 GLN A CA 1
ATOM 1505 C C . GLN A 1 203 ? 13.591 -2.774 -16.952 1.00 73.12 203 GLN A C 1
ATOM 1507 O O . GLN A 1 203 ? 14.769 -2.797 -17.296 1.00 73.12 203 GLN A O 1
ATOM 1512 N N . ASN A 1 204 ? 13.030 -1.714 -16.366 1.00 76.81 204 ASN A N 1
ATOM 1513 C CA . ASN A 1 204 ? 13.709 -0.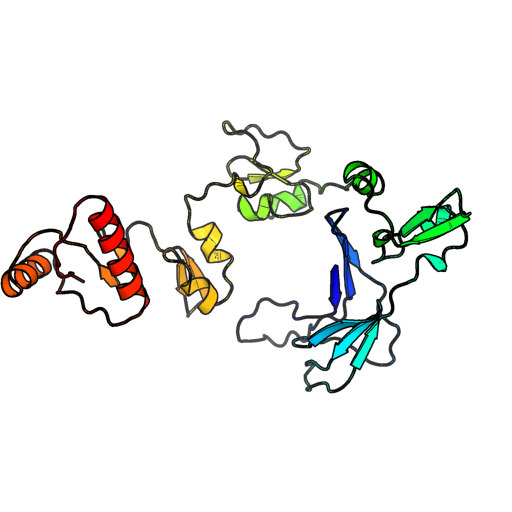427 -16.218 1.00 76.81 204 ASN A CA 1
ATOM 1514 C C . ASN A 1 204 ? 14.396 -0.264 -14.855 1.00 76.81 204 ASN A C 1
ATOM 1516 O O . ASN A 1 204 ? 14.904 0.814 -14.547 1.00 76.81 204 ASN A O 1
ATOM 1520 N N . CYS A 1 205 ? 14.418 -1.322 -14.038 1.00 83.00 205 CYS A N 1
ATOM 1521 C CA . CYS A 1 205 ? 15.006 -1.309 -12.705 1.00 83.00 205 CYS A CA 1
ATOM 1522 C C . CYS A 1 205 ? 16.118 -2.347 -12.549 1.00 83.00 205 CYS A C 1
ATOM 1524 O O . CYS A 1 205 ? 16.034 -3.460 -13.071 1.00 83.00 205 CYS A O 1
ATOM 1526 N N . GLN A 1 206 ? 17.131 -2.009 -11.755 1.00 84.00 206 GLN A N 1
ATOM 1527 C CA . GLN A 1 206 ? 18.211 -2.913 -11.383 1.00 84.00 206 GLN A CA 1
ATOM 1528 C C . GLN A 1 206 ? 18.463 -2.870 -9.880 1.00 84.00 206 GLN A C 1
ATOM 1530 O O . GLN A 1 206 ? 18.449 -1.818 -9.250 1.00 84.00 206 GLN A O 1
ATOM 1535 N N . TRP A 1 207 ? 18.712 -4.045 -9.305 1.00 83.19 207 TRP A N 1
ATOM 1536 C CA . TRP A 1 207 ? 19.096 -4.159 -7.905 1.00 83.19 207 TRP A CA 1
ATOM 1537 C C . TRP A 1 207 ? 20.576 -3.807 -7.731 1.00 83.19 207 TRP A C 1
ATOM 1539 O O . TRP A 1 207 ? 21.432 -4.431 -8.362 1.00 83.19 207 TRP A O 1
ATOM 1549 N N . GLU A 1 208 ? 20.869 -2.841 -6.862 1.00 82.44 208 GLU A N 1
ATOM 1550 C CA . GLU A 1 208 ? 22.204 -2.424 -6.429 1.00 82.44 208 GLU A CA 1
ATOM 1551 C C . GLU A 1 208 ? 22.570 -3.196 -5.144 1.00 82.44 208 GLU A C 1
ATOM 1553 O O . GLU A 1 208 ? 22.092 -2.864 -4.056 1.00 82.44 208 GLU A O 1
ATOM 1558 N N . PRO A 1 209 ? 23.436 -4.228 -5.202 1.00 75.50 209 PRO A N 1
ATOM 1559 C CA . PRO A 1 209 ? 23.712 -5.071 -4.037 1.00 75.50 209 PRO A CA 1
ATOM 1560 C C . PRO A 1 209 ? 24.478 -4.355 -2.919 1.00 75.50 209 PRO A C 1
ATOM 1562 O O . PRO A 1 209 ? 24.457 -4.824 -1.785 1.00 75.50 209 PRO A O 1
ATOM 1565 N N . ARG A 1 210 ? 25.181 -3.258 -3.238 1.00 75.12 210 ARG A N 1
ATOM 1566 C CA . ARG A 1 210 ? 26.012 -2.512 -2.280 1.00 75.12 210 ARG A CA 1
ATOM 1567 C C . ARG A 1 210 ? 25.162 -1.737 -1.283 1.00 75.12 210 ARG A C 1
ATOM 1569 O O . ARG A 1 210 ? 25.378 -1.865 -0.085 1.00 75.12 210 ARG A O 1
ATOM 1576 N N . ASN A 1 211 ? 24.194 -0.985 -1.797 1.00 77.56 211 ASN A N 1
ATOM 1577 C CA . ASN A 1 211 ? 23.295 -0.160 -0.994 1.00 77.56 211 ASN A CA 1
ATOM 1578 C C . ASN A 1 211 ? 21.968 -0.870 -0.684 1.00 77.56 211 ASN A C 1
ATOM 1580 O O . ASN A 1 211 ? 21.166 -0.346 0.077 1.00 77.56 211 ASN A O 1
ATOM 1584 N N . GLN A 1 212 ? 21.749 -2.065 -1.250 1.00 80.25 212 GLN A N 1
ATOM 1585 C CA . GLN A 1 212 ? 20.506 -2.835 -1.128 1.00 80.25 212 GLN A CA 1
ATOM 1586 C C . GLN A 1 212 ? 19.272 -2.053 -1.594 1.00 80.25 212 GLN A C 1
ATOM 1588 O O . GLN A 1 212 ? 18.198 -2.144 -1.006 1.00 80.25 212 GLN A O 1
ATOM 1593 N N . GLU A 1 213 ? 19.430 -1.298 -2.677 1.00 82.69 213 GLU A N 1
ATOM 1594 C CA . GLU A 1 213 ? 18.379 -0.458 -3.238 1.00 82.69 213 GLU A CA 1
ATOM 1595 C C . GLU A 1 213 ? 18.076 -0.849 -4.686 1.00 82.69 213 GLU A C 1
ATOM 1597 O O . GLU A 1 213 ? 18.894 -1.446 -5.390 1.00 82.69 213 GLU A O 1
ATOM 1602 N N . CYS A 1 214 ? 16.864 -0.538 -5.132 1.00 83.12 214 CYS A N 1
ATOM 1603 C CA . CYS A 1 214 ? 16.458 -0.742 -6.511 1.00 83.12 214 CYS A CA 1
ATOM 1604 C C . CYS A 1 214 ? 16.555 0.589 -7.259 1.00 83.12 214 CYS A C 1
ATOM 1606 O O . CYS A 1 214 ? 15.797 1.523 -6.998 1.00 83.12 214 CYS A O 1
ATOM 1608 N N . ILE A 1 215 ? 17.504 0.670 -8.185 1.00 85.19 215 ILE A N 1
ATOM 1609 C CA . ILE A 1 215 ? 17.789 1.877 -8.959 1.00 85.19 215 ILE A CA 1
ATOM 1610 C C . ILE A 1 215 ? 17.132 1.803 -10.333 1.00 85.19 215 ILE A C 1
ATOM 1612 O O . ILE A 1 215 ? 16.952 0.720 -10.896 1.00 85.19 215 ILE A O 1
ATOM 1616 N N . ALA A 1 216 ? 16.783 2.963 -10.884 1.00 82.88 216 ALA A N 1
ATOM 1617 C CA . ALA A 1 216 ? 16.407 3.052 -12.285 1.00 82.88 216 ALA A CA 1
ATOM 1618 C C . ALA A 1 216 ? 17.630 2.904 -13.181 1.00 82.88 216 ALA A C 1
ATOM 1620 O O . ALA A 1 216 ? 18.701 3.446 -12.907 1.00 82.88 216 ALA A O 1
ATOM 1621 N N . LEU A 1 217 ? 17.438 2.177 -14.270 1.00 74.56 217 LEU A N 1
ATOM 1622 C CA . LEU A 1 217 ? 18.422 2.037 -15.324 1.00 74.56 217 LEU A CA 1
ATOM 1623 C C . LEU A 1 217 ? 18.492 3.352 -16.123 1.00 74.56 217 LEU A C 1
ATOM 1625 O O . LEU A 1 217 ? 17.446 3.832 -16.563 1.00 74.56 217 LEU A O 1
ATOM 1629 N N . PRO A 1 218 ? 19.678 3.963 -16.313 1.00 68.81 218 PRO A N 1
ATOM 1630 C CA . PRO A 1 218 ? 19.817 5.125 -17.184 1.00 68.81 218 PRO A CA 1
ATOM 1631 C C . PRO A 1 218 ? 19.272 4.856 -18.595 1.00 68.81 218 PRO A C 1
ATOM 1633 O O . PRO A 1 218 ? 19.525 3.795 -19.165 1.00 68.81 218 PRO A O 1
ATOM 1636 N N . GLU A 1 219 ? 18.584 5.843 -19.178 1.00 58.38 219 GLU A N 1
ATOM 1637 C CA . GLU A 1 219 ? 17.881 5.734 -20.473 1.00 58.38 219 GLU A CA 1
ATOM 1638 C C . GLU A 1 219 ? 18.771 5.260 -21.640 1.00 58.38 219 GLU A C 1
ATOM 1640 O O . GLU A 1 219 ? 18.267 4.704 -22.609 1.00 58.38 219 GLU A O 1
ATOM 1645 N N . ASN A 1 220 ? 20.098 5.421 -21.542 1.00 60.28 220 ASN A N 1
ATOM 1646 C CA . ASN A 1 220 ? 21.050 5.165 -22.628 1.00 60.28 220 ASN A CA 1
ATOM 1647 C C . ASN A 1 220 ? 22.181 4.184 -22.266 1.00 60.28 220 ASN A C 1
ATOM 1649 O O . ASN A 1 220 ? 23.310 4.358 -22.718 1.00 60.28 220 ASN A O 1
ATOM 1653 N N . ILE A 1 221 ? 21.924 3.144 -21.464 1.00 68.81 221 ILE A N 1
ATOM 1654 C CA . ILE A 1 221 ? 22.975 2.152 -21.139 1.00 68.81 221 ILE A CA 1
ATOM 1655 C C . ILE A 1 221 ? 23.500 1.429 -22.387 1.00 68.81 221 ILE A C 1
ATOM 1657 O O . ILE A 1 221 ? 24.695 1.159 -22.487 1.00 68.81 221 ILE A O 1
ATOM 1661 N N . CYS A 1 222 ? 22.617 1.113 -23.333 1.00 71.75 222 CYS A N 1
ATOM 1662 C CA . CYS A 1 222 ? 22.941 0.262 -24.475 1.00 71.75 222 CYS A CA 1
ATOM 1663 C C . CYS A 1 222 ? 23.152 1.018 -25.798 1.00 71.75 222 CYS A C 1
ATOM 1665 O O . CYS A 1 222 ? 23.570 0.413 -26.782 1.00 71.75 222 CYS A O 1
ATOM 1667 N N . GLY A 1 223 ? 22.921 2.335 -25.815 1.00 71.38 223 GLY A N 1
ATOM 1668 C CA . GLY A 1 223 ? 22.945 3.160 -27.027 1.00 71.38 223 GLY A CA 1
ATOM 1669 C C . GLY A 1 223 ? 21.677 3.034 -27.885 1.00 71.38 223 GLY A C 1
ATOM 1670 O O . GLY A 1 223 ? 20.794 2.221 -27.615 1.00 71.38 223 GLY A O 1
ATOM 1671 N N . GLU A 1 224 ? 21.577 3.857 -28.931 1.00 74.88 224 GLU A N 1
ATOM 1672 C CA . GLU A 1 224 ? 20.401 3.904 -29.811 1.00 74.88 224 GLU A CA 1
ATOM 1673 C C . GLU A 1 224 ? 20.144 2.565 -30.526 1.00 74.88 224 GLU A C 1
ATOM 1675 O O . GLU A 1 224 ? 21.048 1.984 -31.134 1.00 74.88 224 GLU A O 1
ATOM 1680 N N . ASN A 1 225 ? 18.883 2.116 -30.527 1.00 73.81 225 ASN A N 1
ATOM 1681 C CA . ASN A 1 225 ? 18.423 0.853 -31.128 1.00 73.81 225 ASN A CA 1
ATOM 1682 C C . ASN A 1 225 ? 18.992 -0.422 -30.476 1.00 73.81 225 ASN A C 1
ATOM 1684 O O . ASN A 1 225 ? 19.109 -1.456 -31.137 1.00 73.81 225 ASN A O 1
ATOM 1688 N N . TRP A 1 226 ? 19.335 -0.353 -29.188 1.00 80.50 226 TRP A N 1
ATOM 1689 C CA . TRP A 1 226 ? 19.652 -1.512 -28.359 1.00 80.50 226 TRP A CA 1
ATOM 1690 C C . TRP A 1 226 ? 18.722 -1.581 -27.152 1.00 80.50 226 TRP A C 1
ATOM 1692 O O . TRP A 1 226 ? 18.360 -0.567 -26.561 1.00 80.50 226 TRP A O 1
ATOM 1702 N N . HIS A 1 227 ? 18.384 -2.796 -26.745 1.00 78.38 227 HIS A N 1
ATOM 1703 C CA . HIS A 1 227 ? 17.495 -3.077 -25.631 1.00 78.38 227 HIS A CA 1
ATOM 1704 C C . HIS A 1 227 ? 18.278 -3.702 -24.484 1.00 78.38 227 HIS A C 1
ATOM 1706 O O . HIS A 1 227 ? 18.932 -4.733 -24.650 1.00 78.38 227 HIS A O 1
ATOM 1712 N N . LEU A 1 228 ? 18.196 -3.104 -23.298 1.00 77.62 228 LEU A N 1
ATOM 1713 C CA . LEU A 1 228 ? 18.747 -3.711 -22.094 1.00 77.62 228 LEU A CA 1
ATOM 1714 C C . LEU A 1 228 ? 17.833 -4.854 -21.634 1.00 77.62 228 LEU A C 1
ATOM 1716 O O . LEU A 1 228 ? 16.662 -4.640 -21.311 1.00 77.62 228 LEU A O 1
ATOM 1720 N N . VAL A 1 229 ? 18.372 -6.074 -21.597 1.00 76.25 229 VAL A N 1
ATOM 1721 C CA . VAL A 1 229 ? 17.663 -7.266 -21.117 1.00 76.25 229 VAL A CA 1
ATOM 1722 C C . VAL A 1 229 ? 18.535 -7.998 -20.102 1.00 76.25 229 VAL A C 1
ATOM 1724 O O . VAL A 1 229 ? 19.522 -8.667 -20.427 1.00 76.25 229 VAL A O 1
ATOM 1727 N N . GLY A 1 230 ? 18.172 -7.861 -18.826 1.00 72.94 230 GLY A N 1
ATOM 1728 C CA . GLY A 1 230 ? 19.023 -8.299 -17.721 1.00 72.94 230 GLY A CA 1
ATOM 1729 C C . GLY A 1 230 ? 20.270 -7.418 -17.631 1.00 72.94 230 GLY A C 1
ATOM 1730 O O . GLY A 1 230 ? 20.151 -6.225 -17.394 1.00 72.94 230 GLY A O 1
ATOM 1731 N N . ASN A 1 231 ? 21.447 -8.004 -17.861 1.00 73.31 231 ASN A N 1
ATOM 1732 C CA . ASN A 1 231 ? 22.740 -7.303 -17.855 1.00 73.31 231 ASN A CA 1
ATOM 1733 C C . ASN A 1 231 ? 23.396 -7.274 -19.248 1.00 73.31 231 ASN A C 1
ATOM 1735 O O . ASN A 1 231 ? 24.617 -7.172 -19.360 1.00 73.31 231 ASN A O 1
ATOM 1739 N N . SER A 1 232 ? 22.627 -7.463 -20.321 1.00 79.25 232 SER A N 1
ATOM 1740 C CA . SER A 1 232 ? 23.157 -7.442 -21.688 1.00 79.25 232 SER A CA 1
ATOM 1741 C C . SER A 1 232 ? 22.311 -6.550 -22.578 1.00 79.25 232 SER A C 1
ATOM 1743 O O . SER A 1 232 ? 21.093 -6.489 -22.428 1.00 79.25 232 SER A O 1
ATOM 1745 N N . CYS A 1 233 ? 22.978 -5.885 -23.509 1.00 84.81 233 CYS A N 1
ATOM 1746 C CA . CYS A 1 233 ? 22.357 -5.077 -24.540 1.00 84.81 233 CYS A CA 1
ATOM 1747 C C . CYS A 1 233 ? 22.096 -5.962 -25.754 1.00 84.81 233 CYS A C 1
ATOM 1749 O O . CYS A 1 233 ? 23.037 -6.482 -26.336 1.00 84.81 233 CYS A O 1
ATOM 1751 N N . LEU A 1 234 ? 20.838 -6.155 -26.129 1.00 85.25 234 LEU A N 1
ATOM 1752 C CA . LEU A 1 234 ? 20.468 -6.914 -27.320 1.00 85.25 234 LEU A CA 1
ATOM 1753 C C . LEU A 1 234 ? 20.000 -5.979 -28.419 1.00 85.25 234 LEU A C 1
ATOM 1755 O O . LEU A 1 234 ? 19.337 -4.977 -28.161 1.00 85.25 234 LEU A O 1
ATOM 1759 N N . LYS A 1 235 ? 20.316 -6.338 -29.658 1.00 85.56 235 LYS A N 1
ATOM 1760 C CA . LYS A 1 235 ? 19.830 -5.633 -30.836 1.00 85.56 235 LYS A CA 1
ATOM 1761 C C . LYS A 1 235 ? 19.201 -6.631 -31.781 1.00 85.56 235 LYS A C 1
ATOM 1763 O O . LYS A 1 235 ? 19.858 -7.565 -32.238 1.00 85.56 235 LYS A O 1
ATOM 1768 N N . PHE A 1 236 ? 17.933 -6.395 -32.086 1.00 84.88 236 PHE A N 1
ATOM 1769 C CA . PHE A 1 236 ? 17.200 -7.212 -33.033 1.00 84.88 236 PHE A CA 1
ATOM 1770 C C . PHE A 1 236 ? 17.563 -6.782 -34.461 1.00 84.88 236 PHE A C 1
ATOM 1772 O O . PHE A 1 236 ? 17.449 -5.605 -34.811 1.00 84.88 236 PHE A O 1
ATOM 1779 N N . ILE A 1 237 ? 18.038 -7.718 -35.286 1.00 82.69 237 ILE A N 1
ATOM 1780 C CA . ILE A 1 237 ? 18.395 -7.462 -36.688 1.00 82.69 237 ILE A CA 1
ATOM 1781 C C . ILE A 1 237 ? 17.460 -8.275 -37.574 1.00 82.69 237 ILE A C 1
ATOM 1783 O O . ILE A 1 237 ? 17.457 -9.499 -37.560 1.00 82.69 237 ILE A O 1
ATOM 1787 N N . THR A 1 238 ? 16.666 -7.585 -38.386 1.00 80.31 238 THR A N 1
ATOM 1788 C CA . THR A 1 238 ? 15.607 -8.209 -39.190 1.00 80.31 238 THR A CA 1
ATOM 1789 C C . THR A 1 238 ? 16.084 -8.689 -40.565 1.00 80.31 238 THR A C 1
ATOM 1791 O O . THR A 1 238 ? 15.276 -9.185 -41.354 1.00 80.31 238 THR A O 1
ATOM 1794 N N . ALA A 1 239 ? 17.375 -8.573 -40.887 1.00 81.06 239 ALA A N 1
ATOM 1795 C CA . ALA A 1 239 ? 17.941 -9.015 -42.163 1.00 81.06 239 ALA A CA 1
ATOM 1796 C C . ALA A 1 239 ? 17.868 -10.551 -42.325 1.00 81.06 239 ALA A C 1
ATOM 1798 O O . ALA A 1 239 ? 17.996 -11.301 -41.360 1.00 81.06 239 ALA A O 1
ATOM 1799 N N . LYS A 1 240 ? 17.610 -11.043 -43.550 1.00 78.94 240 LYS A N 1
ATOM 1800 C CA . LYS A 1 240 ? 17.728 -12.480 -43.880 1.00 78.94 240 LYS A CA 1
ATOM 1801 C C . LYS A 1 240 ? 19.176 -12.767 -44.255 1.00 78.94 240 LYS A C 1
ATOM 1803 O O . LYS A 1 240 ? 19.534 -12.596 -45.415 1.00 78.94 240 LYS A O 1
ATOM 1808 N N . ASP A 1 241 ? 19.958 -13.233 -43.294 1.00 82.75 241 ASP A N 1
ATOM 1809 C CA . ASP A 1 241 ? 21.364 -13.574 -43.491 1.00 82.75 241 ASP A CA 1
ATOM 1810 C C . ASP A 1 241 ? 21.640 -15.042 -43.150 1.00 82.75 241 ASP A C 1
ATOM 1812 O O . ASP A 1 241 ? 20.901 -15.679 -42.401 1.00 82.75 241 ASP A O 1
ATOM 1816 N N . SER A 1 242 ? 22.712 -15.600 -43.717 1.00 87.94 242 SER A N 1
ATOM 1817 C CA . SER A 1 242 ? 23.265 -16.867 -43.233 1.00 87.94 242 SER A CA 1
ATOM 1818 C C . SER A 1 242 ? 23.900 -16.665 -41.854 1.00 87.94 242 SER A C 1
ATOM 1820 O O . SER A 1 242 ? 24.327 -15.560 -41.522 1.00 87.94 242 SER A O 1
ATOM 1822 N N . TYR A 1 243 ? 24.031 -17.737 -41.070 1.00 84.25 243 TYR A N 1
ATOM 1823 C CA . TYR A 1 243 ? 24.641 -17.687 -39.735 1.00 84.25 243 TYR A CA 1
ATOM 1824 C C . TYR A 1 243 ? 26.012 -16.980 -39.716 1.00 84.25 243 TYR A C 1
ATOM 1826 O O . TYR A 1 243 ? 26.281 -16.148 -38.849 1.00 84.25 243 TYR A O 1
ATOM 1834 N N . ASP A 1 244 ? 26.871 -17.262 -40.702 1.00 88.19 244 ASP A N 1
ATOM 1835 C CA . ASP A 1 244 ? 28.198 -16.643 -40.802 1.00 88.19 244 ASP A CA 1
ATOM 1836 C C . ASP A 1 244 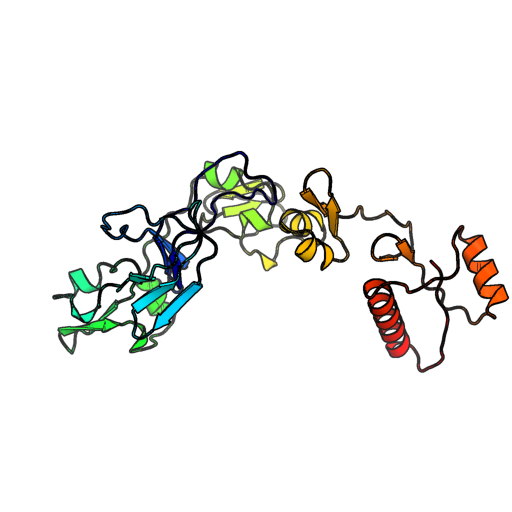? 28.124 -15.142 -41.117 1.00 88.19 244 ASP A C 1
ATOM 1838 O O . ASP A 1 244 ? 28.876 -14.353 -40.538 1.00 88.19 244 ASP A O 1
ATOM 1842 N N . ASN A 1 245 ? 27.183 -14.731 -41.973 1.00 87.38 245 ASN A N 1
ATOM 1843 C CA . ASN A 1 245 ? 26.948 -13.321 -42.284 1.00 87.38 245 ASN A CA 1
ATOM 1844 C C . ASN A 1 245 ? 26.355 -12.581 -41.080 1.00 87.38 245 ASN A C 1
ATOM 1846 O O . ASN A 1 245 ? 26.848 -11.512 -40.732 1.00 87.38 245 ASN A O 1
ATOM 1850 N N . ALA A 1 246 ? 25.386 -13.172 -40.378 1.00 87.25 246 ALA A N 1
ATOM 1851 C CA . ALA A 1 246 ? 24.819 -12.608 -39.155 1.00 87.25 246 ALA A CA 1
ATOM 1852 C C . ALA A 1 246 ? 25.901 -12.404 -38.080 1.00 87.25 246 ALA A C 1
ATOM 1854 O O . ALA A 1 246 ? 26.002 -11.335 -37.478 1.00 87.25 246 ALA A O 1
ATOM 1855 N N . LYS A 1 247 ? 26.798 -13.384 -37.908 1.00 88.19 247 LYS A N 1
ATOM 1856 C CA . LYS A 1 247 ? 27.944 -13.283 -36.993 1.00 88.19 247 LYS A CA 1
ATOM 1857 C C . LYS A 1 247 ? 28.894 -12.140 -37.357 1.00 88.19 247 LYS A C 1
ATOM 1859 O O . LYS A 1 247 ? 29.413 -11.470 -36.461 1.00 88.19 247 LYS A O 1
ATOM 1864 N N . LEU A 1 248 ? 29.153 -11.928 -38.648 1.00 88.75 248 LEU A N 1
ATOM 1865 C CA . LEU A 1 248 ? 29.957 -10.802 -39.130 1.00 88.75 248 LEU A CA 1
ATOM 1866 C C . LEU A 1 248 ? 29.246 -9.464 -38.890 1.00 88.75 248 LEU A C 1
ATOM 1868 O O . LEU A 1 248 ? 29.885 -8.522 -38.422 1.00 88.75 248 LEU A O 1
ATOM 1872 N N . THR A 1 249 ? 27.934 -9.400 -39.116 1.00 89.12 249 THR A N 1
ATOM 1873 C CA . THR A 1 249 ? 27.109 -8.217 -38.846 1.00 89.12 249 THR A CA 1
ATOM 1874 C C . THR A 1 249 ? 27.132 -7.835 -37.364 1.00 89.12 249 THR A C 1
ATOM 1876 O O . THR A 1 249 ? 27.395 -6.673 -37.052 1.00 89.12 249 THR A O 1
ATOM 1879 N N . CYS A 1 250 ? 26.962 -8.787 -36.432 1.00 88.88 250 CYS A N 1
ATOM 1880 C CA . CYS A 1 250 ? 27.058 -8.477 -34.997 1.00 88.88 250 CYS A CA 1
ATOM 1881 C C . CYS A 1 250 ? 28.458 -7.942 -34.632 1.00 88.88 250 CYS A C 1
ATOM 1883 O O . CYS A 1 250 ? 28.577 -6.974 -33.881 1.00 88.88 250 CYS A O 1
ATOM 1885 N N . ARG A 1 251 ? 29.532 -8.508 -35.211 1.00 90.00 251 ARG A N 1
ATOM 1886 C CA . ARG A 1 251 ? 30.908 -8.017 -34.995 1.00 90.00 251 ARG A CA 1
ATOM 1887 C C . ARG A 1 251 ? 31.110 -6.590 -35.497 1.00 90.00 251 ARG A C 1
ATOM 1889 O O . ARG A 1 251 ? 31.820 -5.830 -34.848 1.00 90.00 251 ARG A O 1
ATOM 1896 N N . GLY A 1 252 ? 30.474 -6.217 -36.610 1.00 86.31 252 GLY A N 1
ATOM 1897 C CA . GLY A 1 252 ? 30.465 -4.837 -37.113 1.00 86.31 252 GLY A CA 1
ATOM 1898 C C . GLY A 1 252 ? 29.815 -3.841 -36.146 1.00 86.31 252 GLY A C 1
ATOM 1899 O O . GLY A 1 252 ? 30.127 -2.655 -36.171 1.00 86.31 252 GLY A O 1
ATOM 1900 N N . HIS A 1 253 ? 28.966 -4.335 -35.247 1.00 85.56 253 HIS A N 1
ATOM 1901 C CA . HIS A 1 253 ? 28.344 -3.588 -34.160 1.00 85.56 253 HIS A CA 1
ATOM 1902 C C . HIS A 1 253 ? 29.097 -3.694 -32.819 1.00 85.56 253 HIS A C 1
ATOM 1904 O O . HIS A 1 253 ? 28.547 -3.311 -31.792 1.00 85.56 253 HIS A O 1
ATOM 1910 N N . ASN A 1 254 ? 30.342 -4.193 -32.807 1.00 85.19 254 ASN A N 1
ATOM 1911 C CA . ASN A 1 254 ? 31.110 -4.497 -31.589 1.00 85.19 254 ASN A CA 1
ATOM 1912 C C . ASN A 1 254 ? 30.392 -5.465 -30.626 1.00 85.19 254 ASN A C 1
ATOM 1914 O O . ASN A 1 254 ? 30.593 -5.406 -29.415 1.00 85.19 254 ASN A O 1
ATOM 1918 N N . ALA A 1 255 ? 29.585 -6.377 -31.171 1.00 87.94 255 ALA A N 1
ATOM 1919 C CA . ALA A 1 255 ? 28.801 -7.353 -30.424 1.00 87.94 255 ALA A CA 1
ATOM 1920 C C . ALA A 1 255 ? 29.004 -8.780 -30.961 1.00 87.94 255 ALA A C 1
ATOM 1922 O O . ALA A 1 255 ? 29.788 -9.028 -31.886 1.00 87.94 255 ALA A O 1
ATOM 1923 N N . VAL A 1 256 ? 28.311 -9.747 -30.365 1.00 90.00 256 VAL A N 1
ATOM 1924 C CA . VAL A 1 256 ? 28.330 -11.160 -30.755 1.00 90.00 256 VAL A CA 1
ATOM 1925 C C . VAL A 1 256 ? 26.916 -11.652 -31.081 1.00 90.00 256 VAL A C 1
ATOM 1927 O O . VAL A 1 256 ? 25.945 -10.909 -31.019 1.00 90.00 256 VAL A O 1
ATOM 1930 N N . LEU A 1 257 ? 26.780 -12.900 -31.530 1.00 88.38 257 LEU A N 1
ATOM 1931 C CA . LEU A 1 257 ? 25.452 -13.502 -31.678 1.00 88.38 257 LEU A CA 1
ATOM 1932 C C . LEU A 1 257 ? 24.844 -13.764 -30.298 1.00 88.38 257 LEU A C 1
ATOM 1934 O O . LEU A 1 257 ? 25.552 -14.155 -29.363 1.00 88.38 257 LEU A O 1
ATOM 1938 N N . ALA A 1 258 ? 23.532 -13.570 -30.178 1.00 85.75 258 ALA A N 1
ATOM 1939 C CA . ALA A 1 258 ? 22.835 -13.746 -28.923 1.00 85.75 258 ALA A CA 1
ATOM 1940 C C . ALA A 1 258 ? 22.812 -15.195 -28.472 1.00 85.75 258 ALA A C 1
ATOM 1942 O O . ALA A 1 258 ? 22.453 -16.108 -29.205 1.00 85.75 258 ALA A O 1
ATOM 1943 N N . SER A 1 259 ? 23.151 -15.386 -27.200 1.00 84.62 259 SER A N 1
ATOM 1944 C CA . SER A 1 259 ? 22.885 -16.625 -26.487 1.00 84.62 259 SER A CA 1
ATOM 1945 C C . SER A 1 259 ? 21.805 -16.355 -25.444 1.00 84.62 259 SER A C 1
ATOM 1947 O O . SER A 1 259 ? 22.020 -15.586 -24.494 1.00 84.62 259 SER A O 1
ATOM 1949 N N . LEU A 1 260 ? 20.638 -16.965 -25.657 1.00 84.06 260 LEU A N 1
ATOM 1950 C CA . LEU A 1 260 ? 19.450 -16.847 -24.812 1.00 84.06 260 LEU A CA 1
ATOM 1951 C C . LEU A 1 260 ? 19.587 -17.770 -23.593 1.00 84.06 260 LEU A C 1
ATOM 1953 O O . LEU A 1 260 ? 18.995 -18.841 -23.522 1.00 84.06 260 LEU A O 1
ATOM 1957 N N . THR A 1 261 ? 20.434 -17.377 -22.643 1.00 81.06 261 THR A N 1
ATOM 1958 C CA . THR A 1 261 ? 20.770 -18.201 -21.467 1.00 81.06 261 THR A CA 1
ATOM 1959 C C . THR A 1 261 ? 19.845 -17.994 -20.271 1.00 81.06 261 THR A C 1
ATOM 1961 O O . THR A 1 261 ? 19.964 -18.713 -19.281 1.00 81.06 261 THR A O 1
ATOM 1964 N N . ASN A 1 262 ? 18.949 -17.006 -20.315 1.00 78.50 262 ASN A N 1
ATOM 1965 C CA . ASN A 1 262 ? 18.030 -16.705 -19.222 1.00 78.50 262 ASN A CA 1
ATOM 1966 C C . ASN A 1 262 ? 16.599 -16.480 -19.730 1.00 78.50 262 ASN A C 1
ATOM 1968 O O . ASN A 1 262 ? 16.389 -16.115 -20.886 1.00 78.50 262 ASN A O 1
ATOM 1972 N N . GLN A 1 263 ? 15.623 -16.676 -18.838 1.00 80.44 263 GLN A N 1
ATOM 1973 C CA . GLN A 1 263 ? 14.201 -16.564 -19.176 1.00 80.44 263 GLN A CA 1
ATOM 1974 C C . GLN A 1 263 ? 13.834 -15.165 -19.694 1.00 80.44 263 GLN A C 1
ATOM 1976 O O . GLN A 1 263 ? 13.092 -15.052 -20.658 1.00 80.44 263 GLN A O 1
ATOM 1981 N N . LYS A 1 264 ? 14.427 -14.103 -19.132 1.00 76.88 264 LYS A N 1
ATOM 1982 C CA . LYS A 1 264 ? 14.172 -12.719 -19.567 1.00 76.88 264 LYS A CA 1
ATOM 1983 C C . LYS A 1 264 ? 14.545 -12.476 -21.032 1.00 76.88 264 LYS A C 1
ATOM 1985 O O . LYS A 1 264 ? 13.825 -11.779 -21.734 1.00 76.88 264 LYS A O 1
ATOM 1990 N N . MET A 1 265 ? 15.666 -13.037 -21.485 1.00 80.25 265 MET A N 1
ATOM 1991 C CA . MET A 1 265 ? 16.120 -12.954 -22.874 1.00 80.25 265 MET A CA 1
ATOM 1992 C C . MET A 1 265 ? 15.162 -13.698 -23.802 1.00 80.25 265 MET A C 1
ATOM 1994 O O . MET A 1 265 ? 14.838 -13.180 -24.862 1.00 80.25 265 MET A O 1
ATOM 1998 N N . VAL A 1 266 ? 14.670 -14.867 -23.384 1.00 85.31 266 VAL A N 1
ATOM 1999 C CA . VAL A 1 266 ? 13.673 -15.631 -24.148 1.00 85.31 266 VAL A CA 1
ATOM 2000 C C . VAL A 1 266 ? 12.354 -14.862 -24.252 1.00 85.31 266 VAL A C 1
ATOM 2002 O O . VAL A 1 266 ? 11.841 -14.693 -25.353 1.00 85.31 266 VAL A O 1
ATOM 2005 N N . ASP A 1 267 ? 11.833 -14.348 -23.136 1.00 83.88 267 ASP A N 1
ATOM 2006 C CA . ASP A 1 267 ? 10.566 -13.608 -23.106 1.00 83.88 267 ASP A CA 1
ATOM 2007 C C . ASP A 1 267 ? 10.635 -12.331 -23.958 1.00 83.88 267 ASP A C 1
ATOM 2009 O O . ASP A 1 267 ? 9.693 -12.015 -24.685 1.00 83.88 267 ASP A O 1
ATOM 2013 N N . PHE A 1 268 ? 11.769 -11.622 -23.912 1.00 83.44 268 PHE A N 1
ATOM 2014 C CA . PHE A 1 268 ? 12.025 -10.452 -24.753 1.00 83.44 268 PHE A CA 1
ATOM 2015 C C . PHE A 1 268 ? 11.984 -10.803 -26.246 1.00 83.44 268 PHE A C 1
ATOM 2017 O O . PHE A 1 268 ? 11.229 -10.189 -26.996 1.00 83.44 268 PHE A O 1
ATOM 2024 N N . VAL A 1 269 ? 12.741 -11.822 -26.667 1.00 84.00 269 VAL A N 1
ATOM 2025 C CA . VAL A 1 269 ? 12.787 -12.258 -28.072 1.00 84.00 269 VAL A CA 1
ATOM 2026 C C . VAL A 1 269 ? 11.412 -12.711 -28.555 1.00 84.00 269 VAL A C 1
ATOM 2028 O O . VAL A 1 269 ? 10.986 -12.326 -29.639 1.00 84.00 269 VAL A O 1
ATOM 2031 N N . LEU A 1 270 ? 10.674 -13.481 -27.749 1.00 86.00 270 LEU A N 1
ATOM 2032 C CA . LEU A 1 270 ? 9.323 -13.923 -28.104 1.00 86.00 270 LEU A CA 1
ATOM 2033 C C . LEU A 1 270 ? 8.359 -12.747 -28.286 1.00 86.00 270 LEU A C 1
ATOM 2035 O O . LEU A 1 270 ? 7.551 -12.765 -29.214 1.00 86.00 270 LEU A O 1
ATOM 2039 N N . LYS A 1 271 ? 8.452 -11.722 -27.433 1.00 84.88 271 LYS A N 1
ATOM 2040 C CA . LYS A 1 271 ? 7.639 -10.509 -27.541 1.00 84.88 271 LYS A CA 1
ATOM 2041 C C . LYS A 1 271 ? 7.963 -9.725 -28.815 1.00 84.88 271 LYS A C 1
ATOM 2043 O O . LYS A 1 271 ? 7.038 -9.346 -29.529 1.00 84.88 271 LYS A O 1
ATOM 2048 N N . GLU A 1 272 ? 9.240 -9.525 -29.130 1.00 81.62 272 GLU A N 1
ATOM 2049 C CA . GLU A 1 272 ? 9.657 -8.832 -30.359 1.00 81.62 272 GLU A CA 1
ATOM 2050 C C . GLU A 1 272 ? 9.259 -9.617 -31.617 1.00 81.62 272 GLU A C 1
ATOM 2052 O O . GLU A 1 272 ? 8.660 -9.060 -32.538 1.00 81.62 272 GLU A O 1
ATOM 2057 N N . LEU A 1 273 ? 9.458 -10.939 -31.624 1.00 80.56 273 LEU A N 1
ATOM 2058 C CA . LEU A 1 273 ? 8.989 -11.812 -32.704 1.00 80.56 273 LEU A CA 1
ATOM 2059 C C . LEU A 1 273 ? 7.467 -11.743 -32.881 1.00 80.56 273 LEU A C 1
ATOM 2061 O O . LEU A 1 273 ? 6.989 -11.752 -34.014 1.00 80.56 273 LEU A O 1
ATOM 2065 N N . GLN A 1 274 ? 6.698 -11.649 -31.792 1.00 81.75 274 GLN A N 1
ATOM 2066 C CA . GLN A 1 274 ? 5.248 -11.469 -31.857 1.00 81.75 274 GLN A CA 1
ATOM 2067 C C . GLN A 1 274 ? 4.868 -10.115 -32.459 1.00 81.75 274 GLN A C 1
ATOM 2069 O O . GLN A 1 274 ? 4.067 -10.087 -33.392 1.00 81.75 274 GLN A O 1
ATOM 2074 N N . ILE A 1 275 ? 5.468 -9.017 -31.988 1.00 76.94 275 ILE A N 1
ATOM 2075 C CA . ILE A 1 275 ? 5.243 -7.661 -32.520 1.00 76.94 275 ILE A CA 1
ATOM 2076 C C . ILE A 1 275 ? 5.527 -7.628 -34.027 1.00 76.94 275 ILE A C 1
ATOM 2078 O O . ILE A 1 275 ? 4.736 -7.094 -34.804 1.00 76.94 275 ILE A O 1
ATOM 2082 N N . MET A 1 276 ? 6.608 -8.275 -34.454 1.00 63.94 276 MET A N 1
ATOM 2083 C CA . MET A 1 276 ? 6.972 -8.382 -35.862 1.00 63.94 276 MET A CA 1
ATOM 2084 C C . MET A 1 276 ? 6.052 -9.315 -36.659 1.00 63.94 276 MET A C 1
ATOM 2086 O O . MET A 1 276 ? 5.734 -9.010 -37.803 1.00 63.94 276 MET A O 1
ATOM 2090 N N . SER A 1 277 ? 5.578 -10.419 -36.071 1.00 60.94 277 SER A N 1
ATOM 2091 C CA . SER A 1 277 ? 4.642 -11.349 -36.726 1.00 60.94 277 SER A CA 1
ATOM 2092 C C . SER A 1 277 ? 3.247 -10.756 -36.944 1.00 60.94 277 SER A C 1
ATOM 2094 O O . SER A 1 277 ? 2.538 -11.149 -37.867 1.00 60.94 277 SER A O 1
ATOM 2096 N N . VAL A 1 278 ? 2.861 -9.787 -36.108 1.00 56.44 278 VAL A N 1
ATOM 2097 C CA . VAL A 1 278 ? 1.625 -9.011 -36.267 1.00 56.44 278 VAL A CA 1
ATOM 2098 C C . VAL A 1 278 ? 1.773 -7.968 -37.385 1.00 56.44 278 VAL A C 1
ATOM 2100 O O . VAL A 1 278 ? 0.769 -7.545 -37.955 1.00 56.44 278 VAL A O 1
ATOM 2103 N N . LEU A 1 279 ? 3.008 -7.600 -37.752 1.00 50.72 279 LEU A N 1
ATOM 2104 C CA . LEU A 1 279 ? 3.306 -6.685 -38.857 1.00 50.72 279 LEU A CA 1
ATOM 2105 C C . LEU A 1 279 ? 3.626 -7.402 -40.187 1.00 5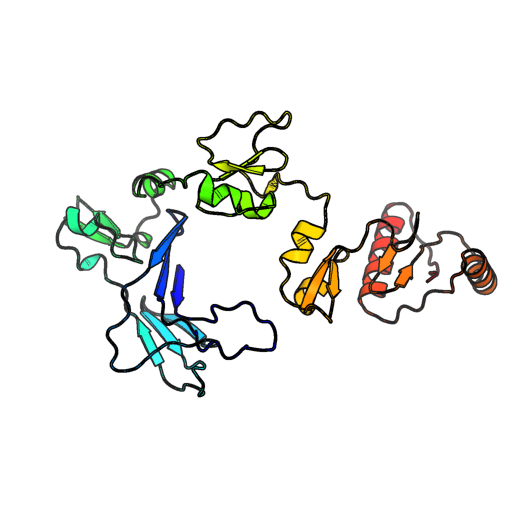0.72 279 LEU A C 1
ATOM 2107 O O . LEU A 1 279 ? 3.308 -6.841 -41.230 1.00 50.72 279 LEU A O 1
ATOM 2111 N N . GLU A 1 280 ? 4.139 -8.640 -40.193 1.00 41.56 280 GLU A N 1
ATOM 2112 C CA . GLU A 1 280 ? 4.275 -9.489 -41.395 1.00 41.56 280 GLU A CA 1
ATOM 2113 C C . GLU A 1 280 ? 4.206 -11.003 -41.068 1.00 41.56 280 GLU A C 1
ATOM 2115 O O . GLU A 1 280 ? 4.882 -11.510 -40.173 1.00 41.56 280 GLU A O 1
ATOM 2120 N N . TRP A 1 281 ? 3.428 -11.761 -41.852 1.00 31.61 281 TRP A N 1
ATOM 2121 C CA . TRP A 1 281 ? 3.362 -13.238 -41.832 1.00 31.61 281 TRP A CA 1
ATOM 2122 C C . TRP A 1 281 ? 4.668 -13.879 -42.395 1.00 31.61 281 TRP A C 1
ATOM 2124 O O . TRP A 1 281 ? 5.400 -13.248 -43.155 1.00 31.61 281 TRP A O 1
ATOM 2134 N N . PRO A 1 282 ? 4.929 -15.178 -42.140 1.00 46.97 282 PRO A N 1
ATOM 2135 C CA . PRO A 1 282 ? 5.996 -15.719 -41.293 1.00 46.97 282 PRO A CA 1
ATOM 2136 C C . PRO A 1 282 ? 7.355 -15.951 -42.008 1.00 46.97 282 PRO A C 1
ATOM 2138 O O . PRO A 1 282 ? 7.389 -16.399 -43.151 1.00 46.97 282 PRO A O 1
ATOM 2141 N N . SER A 1 283 ? 8.491 -15.809 -41.309 1.00 39.06 283 SER A N 1
ATOM 2142 C CA . SER A 1 283 ? 9.618 -16.770 -41.399 1.00 39.06 283 SER A CA 1
ATOM 2143 C C . SER A 1 283 ? 10.735 -16.441 -40.395 1.00 39.06 283 SER A C 1
ATOM 2145 O O . SER A 1 283 ? 11.292 -15.347 -40.438 1.00 39.06 283 SER A O 1
ATOM 2147 N N . TYR A 1 284 ? 11.074 -17.442 -39.573 1.00 48.41 284 TYR A N 1
ATOM 2148 C CA . TYR A 1 284 ? 12.232 -17.610 -38.671 1.00 48.41 284 TYR A CA 1
ATOM 2149 C C . TYR A 1 284 ? 13.480 -16.747 -38.944 1.00 48.41 284 TYR A C 1
ATOM 2151 O O . TYR A 1 284 ? 13.950 -16.746 -40.086 1.00 48.41 284 TYR A O 1
ATOM 2159 N N . LYS A 1 285 ? 14.053 -16.124 -37.890 1.00 48.34 285 LYS A N 1
ATOM 2160 C CA . LYS A 1 285 ? 15.352 -15.407 -37.892 1.00 48.34 285 LYS A CA 1
ATOM 2161 C C . LYS A 1 285 ? 16.041 -15.358 -36.512 1.00 48.34 285 LYS A C 1
ATOM 2163 O O . LYS A 1 285 ? 15.352 -15.426 -35.500 1.00 48.34 285 LYS A O 1
ATOM 2168 N N . ASP A 1 286 ? 17.373 -15.226 -36.540 1.00 47.25 286 ASP A N 1
ATOM 2169 C CA . ASP A 1 286 ? 18.342 -15.294 -35.426 1.00 47.25 286 ASP A CA 1
ATOM 2170 C C . ASP A 1 286 ? 18.705 -13.913 -34.807 1.00 47.25 286 ASP A C 1
ATOM 2172 O O . ASP A 1 286 ? 18.643 -12.893 -35.493 1.00 47.25 286 ASP A O 1
ATOM 2176 N N . ASP A 1 287 ? 19.163 -13.893 -33.540 1.00 39.44 287 ASP A N 1
ATOM 2177 C CA . ASP A 1 287 ? 19.422 -12.690 -32.706 1.00 39.44 287 ASP A CA 1
ATOM 2178 C C . ASP A 1 287 ? 20.923 -12.353 -32.458 1.00 39.44 287 ASP A C 1
ATOM 2180 O O . ASP A 1 287 ? 21.751 -13.259 -32.340 1.00 39.44 287 ASP A O 1
ATOM 2184 N N . CYS A 1 288 ? 21.280 -11.063 -32.261 1.00 36.97 288 CYS A N 1
ATOM 2185 C CA . CYS A 1 288 ? 22.608 -10.561 -31.802 1.00 36.97 288 CYS A CA 1
ATOM 2186 C C . CYS A 1 288 ? 22.584 -10.033 -30.335 1.00 36.97 288 CYS A C 1
ATOM 2188 O O . CYS A 1 288 ? 21.590 -9.442 -29.910 1.00 36.97 288 CYS A O 1
ATOM 2190 N N . LYS A 1 289 ? 23.680 -10.195 -29.567 1.00 44.06 289 LYS A N 1
ATOM 2191 C CA . LYS A 1 289 ? 23.871 -9.788 -28.149 1.00 44.06 289 LYS A CA 1
ATOM 2192 C C . LYS A 1 289 ? 25.256 -9.212 -27.873 1.00 44.06 289 LYS A C 1
ATOM 2194 O O . LYS A 1 289 ? 26.231 -9.663 -28.509 1.00 44.06 289 LYS A O 1
#

Foldseek 3Di:
DKDAWADPDLDPPDDPPPLDTDRWIWAQDPLQRDIDTDDRPPDPDDPRFHPWDWDADPQKIWTAWGDRPDTGGDIDIDHFDAQQPQQAQVSLLVDRHNFHWDQDPVVRGIHGPVVDPDDSVVSNVSHDDQPAAAFVVQQVDQFQLSLQPDSNQWWDQPGGIGHPPDDRPHPVDTHNHNVPGDPPDCQVVQQPDQAQVSQVVDQQWHQDPVVSGIGGDPPAPQHPQWGDFPNDTWHADPDDDDPVVVQVVLVVVVWGWDDCPDPSSVVVVVVVLVVVCVVDPDDDDGIID